Protein AF-L1NG90-F1 (afdb_monomer_lite)

Foldse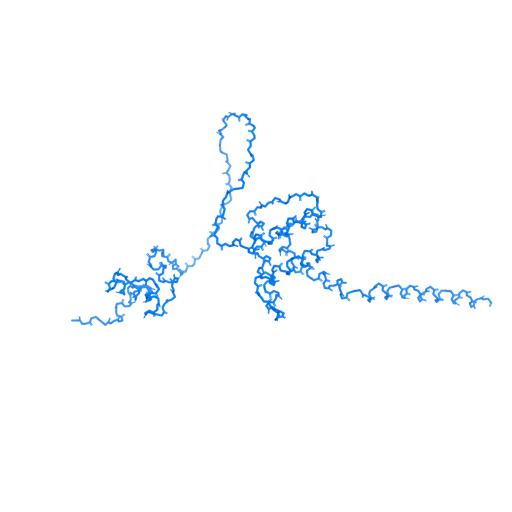ek 3Di:
DDDDPVNVVPPDPDPLLVLLVVVCVVPVPDDLVRSCVVSVNDSVVSVCSVVPDDDDDDDDDDDDDDDDDDDDDDDDDDDDDDDDDPDDDDDDDDPPDLLVLLQVLLQVLLCVLPVDGDDDDPLLSVLSVLLLVVLLVVCVVVVHDSDSVVSSVCSNVLSVLDDDPVCSVVPTSNSCSVCVVVSVVVSVCVVVPPPDPVPVVVVVVVVVVVVVVVVVVVVD

Structure (mmCIF, N/CA/C/O backbone):
data_AF-L1NG90-F1
#
_entry.id   AF-L1NG90-F1
#
loop_
_atom_site.group_PDB
_atom_site.id
_atom_site.type_symbol
_atom_site.label_atom_id
_atom_site.label_alt_id
_atom_site.label_comp_id
_atom_site.label_asym_id
_atom_site.label_entity_id
_atom_site.label_seq_id
_atom_site.pdbx_PDB_ins_code
_atom_site.Cartn_x
_atom_site.Cartn_y
_atom_site.Cartn_z
_atom_site.occupancy
_atom_site.B_iso_or_equiv
_atom_site.auth_seq_id
_atom_site.auth_comp_id
_atom_site.auth_asym_id
_atom_site.auth_atom_id
_atom_site.pdbx_PDB_model_num
ATOM 1 N N . MET A 1 1 ? 58.767 29.341 -21.834 1.00 38.53 1 MET A N 1
ATOM 2 C CA . MET A 1 1 ? 58.349 28.456 -20.728 1.00 38.53 1 MET A CA 1
ATOM 3 C C . MET A 1 1 ? 57.038 27.803 -21.128 1.00 38.53 1 MET A C 1
ATOM 5 O O . MET A 1 1 ? 56.055 28.509 -21.298 1.00 38.53 1 MET A O 1
ATOM 9 N N . LYS A 1 2 ? 57.053 26.499 -21.421 1.00 46.19 2 LYS A N 1
ATOM 10 C CA . LYS A 1 2 ? 55.836 25.736 -21.723 1.00 46.19 2 LYS A CA 1
ATOM 11 C C . LYS A 1 2 ? 55.308 25.227 -20.384 1.00 46.19 2 LYS A C 1
ATOM 13 O O . LYS A 1 2 ? 55.933 24.338 -19.821 1.00 46.19 2 LYS A O 1
ATOM 18 N N . LEU A 1 3 ? 54.235 25.832 -19.873 1.00 42.69 3 LEU A N 1
ATOM 19 C CA . LEU A 1 3 ? 53.508 25.275 -18.731 1.00 42.69 3 LEU A CA 1
ATOM 20 C C . LEU A 1 3 ? 52.932 23.930 -19.168 1.00 42.69 3 LEU A C 1
ATOM 22 O O . LEU A 1 3 ? 52.226 23.851 -20.180 1.00 42.69 3 LEU A O 1
ATOM 26 N N . SER A 1 4 ? 53.287 22.874 -18.445 1.00 55.56 4 SER A N 1
ATOM 27 C CA . SER A 1 4 ? 52.802 21.534 -18.753 1.00 55.56 4 SER A CA 1
ATOM 28 C C . SER A 1 4 ? 51.319 21.441 -18.404 1.00 55.56 4 SER A C 1
ATOM 30 O O . SER A 1 4 ? 50.837 22.093 -17.480 1.00 55.56 4 SER A O 1
ATOM 32 N N . LYS A 1 5 ? 50.580 20.608 -19.141 1.00 56.38 5 LYS A N 1
ATOM 33 C CA . LYS A 1 5 ? 49.123 20.401 -18.999 1.00 56.38 5 LYS A CA 1
ATOM 34 C C . LYS A 1 5 ? 48.694 20.050 -17.562 1.00 56.38 5 LYS A C 1
ATOM 36 O O . LYS A 1 5 ? 47.546 20.257 -17.188 1.00 56.38 5 LYS A O 1
ATOM 41 N N . GLU A 1 6 ? 49.642 19.551 -16.779 1.00 54.34 6 GLU A N 1
ATOM 42 C CA . GLU A 1 6 ? 49.509 19.136 -15.386 1.00 54.34 6 GLU A CA 1
ATOM 43 C C . GLU A 1 6 ? 49.611 20.313 -14.399 1.00 54.34 6 GLU A C 1
ATOM 45 O O . GLU A 1 6 ? 48.990 20.284 -13.343 1.00 54.34 6 GLU A O 1
ATOM 50 N N . GLU A 1 7 ? 50.290 21.408 -14.755 1.00 51.41 7 GLU A N 1
ATOM 51 C CA . GLU A 1 7 ? 50.369 22.609 -13.906 1.00 51.41 7 GLU A CA 1
ATOM 52 C C . GLU A 1 7 ? 49.079 23.443 -13.987 1.00 51.41 7 GLU A C 1
ATOM 54 O O . GLU A 1 7 ? 48.695 24.094 -13.019 1.00 51.41 7 GLU A O 1
ATOM 59 N N . ALA A 1 8 ? 48.335 23.341 -15.095 1.00 50.88 8 ALA A N 1
ATOM 60 C CA . ALA A 1 8 ? 46.974 23.873 -15.200 1.00 50.88 8 ALA A CA 1
ATOM 61 C C . ALA A 1 8 ? 45.923 23.007 -14.469 1.00 50.88 8 ALA A C 1
ATOM 63 O O . ALA A 1 8 ? 44.830 23.494 -14.187 1.00 50.88 8 ALA A O 1
ATOM 64 N N . MET A 1 9 ? 46.238 21.747 -14.128 1.00 52.97 9 MET A N 1
ATOM 65 C CA . MET A 1 9 ? 45.346 20.877 -13.340 1.00 52.97 9 MET A CA 1
ATOM 66 C C . MET A 1 9 ? 45.289 21.258 -11.854 1.00 52.97 9 MET A C 1
ATOM 68 O O . MET A 1 9 ? 44.392 20.800 -11.151 1.00 52.97 9 MET A O 1
ATOM 72 N N . LEU A 1 10 ? 46.215 22.086 -11.362 1.00 50.94 10 LEU A N 1
ATOM 73 C CA . LEU A 1 10 ? 46.358 22.373 -9.932 1.00 50.94 10 LEU A CA 1
ATOM 74 C C . LEU A 1 10 ? 45.540 23.570 -9.420 1.00 50.94 10 LEU A C 1
ATOM 76 O O . LEU A 1 10 ? 45.532 23.802 -8.214 1.00 50.94 10 LEU A O 1
ATOM 80 N N . LEU A 1 11 ? 44.830 24.306 -10.288 1.00 53.91 11 LEU A N 1
ATOM 81 C CA . LEU A 1 11 ? 44.089 25.515 -9.884 1.00 53.91 11 LEU A CA 1
ATOM 82 C C . LEU A 1 11 ? 42.564 25.452 -10.079 1.00 53.91 11 LEU A C 1
ATOM 84 O O . LEU A 1 11 ? 41.863 26.372 -9.666 1.00 53.91 11 LEU A O 1
ATOM 88 N N . GLU A 1 12 ? 42.016 24.370 -10.639 1.00 54.34 12 GLU A N 1
ATOM 89 C CA . GLU A 1 12 ? 40.563 24.175 -10.706 1.00 54.34 12 GLU A CA 1
ATOM 90 C C . GLU A 1 12 ? 40.188 22.804 -10.132 1.00 54.34 12 GLU A C 1
ATOM 92 O O . GLU A 1 12 ? 40.519 21.762 -10.687 1.00 54.34 12 GLU A O 1
ATOM 97 N N . SER A 1 13 ? 39.513 22.816 -8.979 1.00 62.31 13 SER A N 1
ATOM 98 C CA . SER A 1 13 ? 39.301 21.672 -8.078 1.00 62.31 13 SER A CA 1
ATOM 99 C C . SER A 1 13 ? 38.521 20.469 -8.646 1.00 62.31 13 SER A C 1
ATOM 101 O O . SER A 1 13 ? 38.268 19.519 -7.909 1.00 62.31 13 SER A O 1
ATOM 103 N N . ASP A 1 14 ? 38.118 20.481 -9.922 1.00 73.06 14 ASP A N 1
ATOM 104 C CA . ASP A 1 14 ? 37.464 19.350 -10.594 1.00 73.06 14 ASP A CA 1
ATOM 105 C C . ASP A 1 14 ? 37.923 19.255 -12.071 1.00 73.06 14 ASP A C 1
ATOM 107 O O . ASP A 1 14 ? 37.519 20.087 -12.895 1.00 73.06 14 ASP A O 1
ATOM 111 N N . PRO A 1 15 ? 38.722 18.233 -12.453 1.00 76.25 15 PRO A N 1
ATOM 112 C CA . PRO A 1 15 ? 39.223 18.077 -13.821 1.00 76.25 15 PRO A CA 1
ATOM 113 C C . PRO A 1 15 ? 38.095 17.898 -14.851 1.00 76.25 15 PRO A C 1
ATOM 115 O O . PRO A 1 15 ? 38.257 18.261 -16.016 1.00 76.25 15 PRO A O 1
ATOM 118 N N . GLN A 1 16 ? 36.924 17.392 -14.447 1.00 80.44 16 GLN A N 1
ATOM 119 C CA . GLN A 1 16 ? 35.769 17.267 -15.341 1.00 80.44 16 GLN A CA 1
ATOM 120 C C . GLN A 1 16 ? 35.115 18.626 -15.608 1.00 80.44 16 GLN A C 1
ATOM 122 O O . GLN A 1 16 ? 34.675 18.889 -16.728 1.00 80.44 16 GLN A O 1
ATOM 127 N N . ALA A 1 17 ? 35.072 19.506 -14.604 1.00 78.88 17 ALA A N 1
ATOM 128 C CA . ALA A 1 17 ? 34.529 20.853 -14.749 1.00 78.88 17 ALA A CA 1
ATOM 129 C C . ALA A 1 17 ? 35.382 21.705 -15.701 1.00 78.88 17 ALA A C 1
ATOM 131 O O . ALA A 1 17 ? 34.828 22.430 -16.530 1.00 78.88 17 ALA A O 1
ATOM 132 N N . PHE A 1 18 ? 36.707 21.551 -15.641 1.00 82.56 18 PHE A N 1
ATOM 133 C CA . PHE A 1 18 ? 37.634 22.191 -16.573 1.00 82.56 18 PHE A CA 1
ATOM 134 C C . PHE A 1 18 ? 37.385 21.743 -18.020 1.00 82.56 18 PHE A C 1
ATOM 136 O O . PHE A 1 18 ? 37.226 22.578 -18.910 1.00 82.56 18 PHE A O 1
ATOM 143 N N . LEU A 1 19 ? 37.268 20.430 -18.261 1.00 84.50 19 LEU A N 1
ATOM 144 C CA . LEU A 1 19 ? 36.992 19.891 -19.599 1.00 84.50 19 LEU A CA 1
ATOM 145 C C . LEU A 1 19 ? 35.656 20.394 -20.161 1.00 84.50 19 LEU A C 1
ATOM 147 O O . LEU A 1 19 ? 35.579 20.753 -21.335 1.00 84.50 19 LEU A O 1
ATOM 151 N N . ILE A 1 20 ? 34.620 20.479 -19.319 1.00 84.00 20 ILE A N 1
ATOM 152 C CA . ILE A 1 20 ? 33.320 21.041 -19.705 1.00 84.00 20 ILE A CA 1
ATOM 153 C C . ILE A 1 20 ? 33.467 22.519 -20.103 1.00 84.00 20 ILE A C 1
ATOM 155 O O . ILE A 1 20 ? 33.001 22.908 -21.174 1.00 84.00 20 ILE A O 1
ATOM 159 N N . LYS A 1 21 ? 34.139 23.339 -19.282 1.00 82.38 21 LYS A N 1
ATOM 160 C CA . LYS A 1 21 ? 34.351 24.773 -19.554 1.00 82.38 21 LYS A CA 1
ATOM 161 C C . LYS A 1 21 ? 35.183 25.015 -20.816 1.00 82.38 21 LYS A C 1
ATOM 163 O O . LYS A 1 21 ? 34.808 25.850 -21.639 1.00 82.38 21 LYS A O 1
ATOM 168 N N . ALA A 1 22 ? 36.268 24.264 -21.002 1.00 83.19 22 ALA A N 1
ATOM 169 C CA . ALA A 1 22 ? 37.121 24.357 -22.184 1.00 83.19 22 ALA A CA 1
ATOM 170 C C . ALA A 1 22 ? 36.354 24.002 -23.469 1.00 83.19 22 ALA A C 1
ATOM 172 O O . ALA A 1 22 ? 36.469 24.700 -24.476 1.00 83.19 22 ALA A O 1
ATOM 173 N N . TYR A 1 23 ? 35.518 22.961 -23.423 1.00 83.88 23 TYR A N 1
ATOM 174 C CA . TYR A 1 23 ? 34.720 22.531 -24.570 1.00 83.88 23 TYR A CA 1
ATOM 175 C C . TYR A 1 23 ? 33.641 23.556 -24.955 1.00 83.88 23 TYR A C 1
ATOM 177 O O . TYR A 1 23 ? 33.443 23.826 -26.137 1.00 83.88 23 TYR A O 1
ATOM 185 N N . ILE A 1 24 ? 32.978 24.180 -23.976 1.00 82.81 24 ILE A N 1
ATOM 186 C CA . ILE A 1 24 ? 31.996 25.251 -24.228 1.00 82.81 24 ILE A CA 1
ATOM 187 C C . ILE A 1 24 ? 32.670 26.491 -24.825 1.00 82.81 24 ILE A C 1
ATOM 189 O O . ILE A 1 24 ? 32.109 27.115 -25.723 1.00 82.81 24 ILE A O 1
ATOM 193 N N . SER A 1 25 ? 33.879 26.824 -24.364 1.00 80.81 25 SER A N 1
ATOM 194 C CA . SER A 1 25 ? 34.670 27.934 -24.909 1.00 80.81 25 SER A CA 1
ATOM 195 C C . SER A 1 25 ? 35.028 27.715 -26.386 1.00 80.81 25 SER A C 1
ATOM 197 O O . SER A 1 25 ? 34.943 28.639 -27.192 1.00 80.81 25 SER A O 1
ATOM 199 N N . ALA A 1 26 ? 35.354 26.475 -26.769 1.00 80.25 26 ALA A N 1
ATOM 200 C CA . ALA A 1 26 ? 35.637 26.109 -28.158 1.00 80.25 26 ALA A CA 1
ATOM 201 C C . ALA A 1 26 ? 34.371 25.989 -29.033 1.00 80.25 26 ALA A C 1
ATOM 203 O O . ALA A 1 26 ? 34.415 26.290 -30.226 1.00 80.25 26 ALA A O 1
ATOM 204 N N . PHE A 1 27 ? 33.240 25.566 -28.456 1.00 80.06 27 PHE A N 1
ATOM 205 C CA . PHE A 1 27 ? 31.985 25.320 -29.173 1.00 80.06 27 PHE A CA 1
ATOM 206 C C . PHE A 1 27 ? 30.787 25.974 -28.462 1.00 80.06 27 PHE A C 1
ATOM 208 O O . PHE A 1 27 ? 29.978 25.283 -27.833 1.00 80.06 27 PHE A O 1
ATOM 215 N N . PRO A 1 28 ? 30.590 27.297 -28.613 1.00 76.19 28 PRO A N 1
ATOM 216 C CA . PRO A 1 28 ? 29.590 28.051 -27.847 1.00 76.19 28 PRO A CA 1
ATOM 217 C C . PRO A 1 28 ? 28.130 27.683 -28.167 1.00 76.19 28 PRO A C 1
ATOM 219 O O . PRO A 1 28 ? 27.222 28.064 -27.436 1.00 76.19 28 PRO A O 1
ATOM 222 N N . LYS A 1 29 ? 27.883 26.937 -29.254 1.00 78.38 29 LYS A N 1
ATOM 223 C CA . LYS A 1 29 ? 26.548 26.462 -29.669 1.00 78.38 29 LYS A CA 1
ATOM 224 C C . LYS A 1 29 ? 26.296 24.979 -29.353 1.00 78.38 29 LYS A C 1
ATOM 226 O O . LYS A 1 29 ? 25.276 24.434 -29.773 1.00 78.38 29 LYS A O 1
ATOM 231 N N . ALA A 1 30 ? 27.214 24.299 -28.664 1.00 79.56 30 ALA A N 1
ATOM 232 C CA . ALA A 1 30 ? 27.072 22.876 -28.371 1.00 79.56 30 ALA A CA 1
ATOM 233 C C . ALA A 1 30 ? 25.955 22.612 -27.345 1.00 79.56 30 ALA A C 1
ATOM 235 O O . ALA A 1 30 ? 25.872 23.257 -26.301 1.00 79.56 30 ALA A O 1
ATOM 236 N N . SER A 1 31 ? 25.097 21.622 -27.619 1.00 82.75 31 SER A N 1
ATOM 237 C CA . SER A 1 31 ? 24.049 21.215 -26.676 1.00 82.75 31 SER A CA 1
ATOM 238 C C . SER A 1 31 ? 24.621 20.377 -25.527 1.00 82.75 31 SER A C 1
ATOM 240 O O . SER A 1 31 ? 25.569 19.616 -25.713 1.00 82.75 31 SER A O 1
ATOM 242 N N . ILE A 1 32 ? 23.985 20.420 -24.351 1.00 81.62 32 ILE A N 1
ATOM 243 C CA . ILE A 1 32 ? 24.385 19.635 -23.163 1.00 81.62 32 ILE A CA 1
ATOM 244 C C . ILE A 1 32 ? 24.518 18.135 -23.480 1.00 81.62 32 ILE A C 1
ATOM 246 O O . ILE A 1 32 ? 25.388 17.452 -22.941 1.00 81.62 32 ILE A O 1
ATOM 250 N N . ARG A 1 33 ? 23.664 17.612 -24.372 1.00 79.50 33 ARG A N 1
ATOM 251 C CA . ARG A 1 33 ? 23.721 16.212 -24.817 1.00 79.50 33 ARG A CA 1
ATOM 252 C C . ARG A 1 33 ? 25.006 15.925 -25.592 1.00 79.50 33 ARG A C 1
ATOM 254 O O . ARG A 1 33 ? 25.644 14.923 -25.305 1.00 79.50 33 ARG A O 1
ATOM 261 N N . HIS A 1 34 ? 25.386 16.827 -26.493 1.00 84.31 34 HIS A N 1
ATOM 262 C CA . HIS A 1 34 ? 26.587 16.695 -27.311 1.00 84.31 34 HIS A CA 1
ATOM 263 C C . HIS A 1 34 ? 27.866 16.822 -26.473 1.00 84.31 34 HIS A C 1
ATOM 265 O O . HIS A 1 34 ? 28.789 16.039 -26.643 1.00 84.31 34 HIS A O 1
ATOM 271 N N . ILE A 1 35 ? 27.881 17.730 -25.491 1.00 83.06 35 ILE A N 1
ATOM 272 C CA . ILE A 1 35 ? 29.000 17.885 -24.543 1.00 83.06 35 ILE A CA 1
ATOM 273 C C . ILE A 1 35 ? 29.172 16.617 -23.688 1.00 83.06 35 ILE A C 1
ATOM 275 O O . ILE A 1 35 ? 30.285 16.148 -23.466 1.00 83.06 35 ILE A O 1
ATOM 279 N N . SER A 1 36 ? 28.059 16.047 -23.214 1.00 83.69 36 SER A N 1
ATOM 280 C CA . SER A 1 36 ? 28.055 14.818 -22.411 1.00 83.69 36 SER A CA 1
ATOM 281 C C . SER A 1 36 ? 28.604 13.617 -23.183 1.00 83.69 36 SER A C 1
ATOM 283 O O . SER A 1 36 ? 29.377 12.841 -22.628 1.00 83.69 36 SER A O 1
ATOM 285 N N . GLU A 1 37 ? 28.226 13.489 -24.454 1.00 84.88 37 GLU A N 1
ATOM 286 C CA . GLU A 1 37 ? 28.663 12.409 -25.339 1.00 84.88 37 GLU A CA 1
ATOM 287 C C . GLU A 1 37 ? 30.128 12.575 -25.763 1.00 84.88 37 GLU A C 1
ATOM 289 O O . GLU A 1 37 ? 30.907 11.634 -25.644 1.00 84.88 37 GLU A O 1
ATOM 294 N N . ALA A 1 38 ? 30.538 13.790 -26.139 1.00 83.00 38 ALA A N 1
ATOM 295 C CA . ALA A 1 38 ? 31.907 14.087 -26.558 1.00 83.00 38 ALA A CA 1
ATOM 296 C C . ALA A 1 38 ? 32.946 13.889 -25.441 1.00 83.00 38 ALA A C 1
ATOM 298 O O . ALA A 1 38 ? 34.082 13.514 -25.717 1.00 83.00 38 ALA A O 1
ATOM 299 N N . LEU A 1 39 ? 32.569 14.142 -24.182 1.00 83.62 39 LEU A N 1
ATOM 300 C CA . LEU A 1 39 ? 33.477 14.044 -23.034 1.00 83.62 39 LEU A CA 1
ATOM 301 C C . LEU A 1 39 ? 33.270 12.773 -22.194 1.00 83.62 39 LEU A C 1
ATOM 303 O O . LEU A 1 39 ? 33.995 12.571 -21.224 1.00 83.62 39 LEU A O 1
ATOM 307 N N . SER A 1 40 ? 32.283 11.928 -22.523 1.00 83.75 40 SER A N 1
ATOM 308 C CA . SER A 1 40 ? 31.853 10.795 -21.679 1.00 83.75 40 SER A CA 1
ATOM 309 C C . SER A 1 40 ? 31.547 11.195 -20.222 1.00 83.75 40 SER A C 1
ATOM 311 O O . SER A 1 40 ? 31.755 10.428 -19.283 1.00 83.75 40 SER A O 1
ATOM 313 N N . ILE A 1 41 ? 31.037 12.414 -20.015 1.00 84.12 41 ILE A N 1
ATOM 314 C CA . ILE A 1 41 ? 30.670 12.951 -18.695 1.00 84.12 41 ILE A CA 1
ATOM 315 C C . ILE A 1 41 ? 29.146 12.899 -18.556 1.00 84.12 41 ILE A C 1
ATOM 317 O O . ILE A 1 41 ? 28.439 13.298 -19.484 1.00 84.12 41 ILE A O 1
ATOM 321 N N . PRO A 1 42 ? 28.581 12.463 -17.413 1.00 83.94 42 PRO A N 1
ATOM 322 C CA . PRO A 1 42 ? 27.135 12.382 -17.251 1.00 83.94 42 PRO A CA 1
ATOM 323 C C . PRO A 1 42 ? 26.465 13.755 -17.394 1.00 83.94 42 PRO A C 1
ATOM 325 O O . PRO A 1 42 ? 26.919 14.756 -16.835 1.00 83.94 42 PRO A O 1
ATOM 328 N N . LYS A 1 43 ? 25.315 13.786 -18.079 1.00 82.31 43 LYS A N 1
ATOM 329 C CA . LYS A 1 43 ? 24.514 15.002 -18.338 1.00 82.31 43 LYS A CA 1
ATOM 330 C C . LYS A 1 43 ? 24.233 15.820 -17.072 1.00 82.31 43 LYS A C 1
ATOM 332 O O . LYS A 1 43 ? 24.187 17.043 -17.130 1.00 82.31 43 LYS A O 1
ATOM 337 N N . THR A 1 44 ? 24.095 15.159 -15.923 1.00 78.31 44 THR A N 1
ATOM 338 C CA . THR A 1 44 ? 23.885 15.792 -14.611 1.00 78.31 44 THR A CA 1
ATOM 339 C C . THR A 1 44 ? 25.098 16.584 -14.121 1.00 78.31 44 THR A C 1
ATOM 341 O O . THR A 1 44 ? 24.933 17.615 -13.478 1.00 78.31 44 THR A O 1
ATOM 344 N N . LYS A 1 45 ? 26.327 16.137 -14.412 1.00 78.25 45 LYS A N 1
ATOM 345 C CA . LYS A 1 45 ? 27.563 16.882 -14.120 1.00 78.25 45 LYS A CA 1
ATOM 346 C C . LYS A 1 45 ? 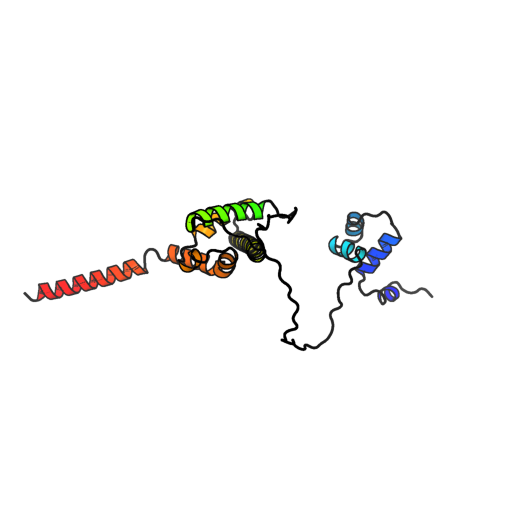27.712 18.083 -15.054 1.00 78.25 45 LYS A C 1
ATOM 348 O O . LYS A 1 45 ? 27.952 19.174 -14.557 1.00 78.25 45 LYS A O 1
ATOM 353 N N . VAL A 1 46 ? 27.453 17.912 -16.354 1.00 80.94 46 VAL A N 1
ATOM 354 C CA . VAL A 1 46 ? 27.482 19.016 -17.335 1.00 80.94 46 VAL A CA 1
ATOM 355 C C . VAL A 1 46 ? 26.462 20.101 -16.976 1.00 80.94 46 VAL A C 1
ATOM 357 O O . VAL A 1 46 ? 26.813 21.274 -16.894 1.00 80.94 46 VAL A O 1
ATOM 360 N N . HIS A 1 47 ? 25.220 19.711 -16.671 1.00 81.50 47 HIS A N 1
ATOM 361 C CA . HIS A 1 47 ? 24.170 20.643 -16.254 1.00 81.50 47 HIS A CA 1
ATOM 362 C C . HIS A 1 47 ? 24.532 21.385 -14.959 1.00 81.50 47 HIS A C 1
ATOM 364 O O . HIS A 1 47 ? 24.296 22.581 -14.858 1.00 81.50 47 HIS A O 1
ATOM 370 N N . ARG A 1 48 ? 25.140 20.693 -13.989 1.00 77.25 48 ARG A N 1
ATOM 371 C CA . ARG A 1 48 ? 25.586 21.265 -12.708 1.00 77.25 48 ARG A CA 1
ATOM 372 C C . ARG A 1 48 ? 26.743 22.255 -12.861 1.00 77.25 48 ARG A C 1
ATOM 374 O O . ARG A 1 48 ? 26.732 23.289 -12.204 1.00 77.25 48 ARG A O 1
ATOM 381 N N . CYS A 1 49 ? 27.708 21.969 -13.736 1.00 76.88 49 CYS A N 1
ATOM 382 C CA . CYS A 1 49 ? 28.795 22.900 -14.056 1.00 76.88 49 CYS A CA 1
ATOM 383 C C . CYS A 1 49 ? 28.286 24.153 -14.785 1.00 76.88 49 CYS A C 1
ATOM 385 O O . CYS A 1 49 ? 28.825 25.235 -14.579 1.00 76.88 49 CYS A O 1
ATOM 387 N N . LEU A 1 50 ? 27.237 24.015 -15.602 1.00 72.81 50 LEU A N 1
ATOM 388 C CA . LEU A 1 50 ? 26.593 25.122 -16.312 1.00 72.81 50 LEU A CA 1
ATOM 389 C C . LEU A 1 50 ? 25.682 25.971 -15.413 1.00 72.81 50 LEU A C 1
ATOM 391 O O . LEU A 1 50 ? 25.588 27.176 -15.612 1.00 72.81 50 LEU A O 1
ATOM 395 N N . SER A 1 51 ? 25.020 25.367 -14.421 1.00 67.69 51 SER A N 1
ATOM 396 C CA . SER A 1 51 ? 24.063 26.049 -13.538 1.00 67.69 51 SER A CA 1
ATOM 397 C C . SER A 1 51 ? 24.696 26.795 -12.356 1.00 67.69 51 SER A C 1
ATOM 399 O O . SER A 1 51 ? 23.968 27.249 -11.478 1.00 67.69 51 SER A O 1
ATOM 401 N N . GLY A 1 52 ? 26.030 26.893 -12.289 1.00 57.34 52 GLY A N 1
ATOM 402 C CA . GLY A 1 52 ? 26.739 27.747 -11.325 1.00 57.34 52 GLY A CA 1
ATOM 403 C C . GLY A 1 52 ? 26.520 27.421 -9.842 1.00 57.34 52 GLY A C 1
ATOM 404 O O . GLY A 1 52 ? 26.781 28.269 -8.998 1.00 57.34 52 GLY A O 1
ATOM 405 N N . THR A 1 53 ? 26.046 26.222 -9.497 1.00 45.34 53 THR A N 1
ATOM 406 C CA . THR A 1 53 ? 25.857 25.792 -8.102 1.00 45.34 53 THR A CA 1
ATOM 407 C C . THR A 1 53 ? 27.115 25.060 -7.622 1.00 45.34 53 THR A C 1
ATOM 409 O O . THR A 1 53 ? 27.358 23.931 -8.061 1.00 45.34 53 THR A O 1
ATOM 412 N N . PRO A 1 54 ? 27.947 25.665 -6.749 1.00 41.12 54 PRO A N 1
ATOM 413 C CA . PRO A 1 54 ? 29.121 24.988 -6.222 1.00 41.12 54 PRO A CA 1
ATOM 414 C C . PRO A 1 54 ? 28.687 23.855 -5.287 1.00 41.12 54 PRO A C 1
ATOM 416 O O . PRO A 1 54 ? 27.850 24.030 -4.402 1.00 41.12 54 PRO A O 1
ATOM 419 N N . PHE A 1 55 ? 29.260 22.671 -5.496 1.00 33.91 55 PHE A N 1
ATOM 420 C CA . PHE A 1 55 ? 29.180 21.578 -4.537 1.00 33.91 55 PHE A CA 1
ATOM 421 C C . PHE A 1 55 ? 30.090 21.937 -3.361 1.00 33.91 55 PHE A C 1
ATOM 423 O O . PHE A 1 55 ? 31.278 22.183 -3.563 1.00 33.91 55 PHE A O 1
ATOM 430 N N . GLY A 1 56 ? 29.522 22.000 -2.156 1.00 35.31 56 GLY A N 1
ATOM 431 C CA . GLY A 1 56 ? 30.279 22.199 -0.928 1.00 35.31 56 GLY A CA 1
ATOM 432 C C . GLY A 1 56 ? 31.393 21.163 -0.810 1.00 35.31 56 GLY A C 1
ATOM 433 O O . GLY A 1 56 ? 31.150 19.956 -0.830 1.00 35.31 56 GLY A O 1
ATOM 434 N N . THR A 1 57 ? 32.618 21.659 -0.712 1.00 32.44 57 THR A N 1
ATOM 435 C CA . THR A 1 57 ? 33.810 20.897 -0.369 1.00 32.44 57 THR A CA 1
ATOM 436 C C . THR A 1 57 ? 33.607 20.261 1.004 1.00 32.44 57 THR A C 1
ATOM 438 O O . THR A 1 57 ? 33.402 20.957 1.996 1.00 32.44 57 THR A O 1
ATOM 441 N N . ALA A 1 58 ? 33.666 18.935 1.075 1.00 41.00 58 ALA A N 1
ATOM 442 C CA . ALA A 1 58 ? 33.885 18.246 2.335 1.00 41.00 58 ALA A CA 1
ATOM 443 C C . ALA A 1 58 ? 35.371 18.368 2.696 1.00 41.00 58 ALA A C 1
ATOM 445 O O . ALA A 1 58 ? 36.208 17.960 1.895 1.00 41.00 58 ALA A O 1
ATOM 446 N N . ASN A 1 59 ? 35.680 18.932 3.869 1.00 35.84 59 ASN A N 1
ATOM 447 C CA . ASN A 1 59 ? 36.742 18.474 4.776 1.00 35.84 59 ASN A CA 1
ATOM 448 C C . ASN A 1 59 ? 36.725 19.275 6.096 1.00 35.84 59 ASN A C 1
ATOM 450 O O . ASN A 1 59 ? 36.886 20.489 6.083 1.00 35.84 59 ASN A O 1
ATOM 454 N N . GLY A 1 60 ? 36.602 18.562 7.226 1.00 33.03 60 GLY A N 1
ATOM 455 C CA . GLY A 1 60 ? 37.181 18.968 8.517 1.00 33.03 60 GLY A CA 1
ATOM 456 C C . GLY A 1 60 ? 36.282 19.623 9.580 1.00 33.03 60 GLY A C 1
ATOM 457 O O . GLY A 1 60 ? 36.256 20.837 9.699 1.00 33.03 60 GLY A O 1
ATOM 458 N N . THR A 1 61 ? 35.718 18.777 10.452 1.00 36.53 61 THR A N 1
ATOM 459 C CA . THR A 1 61 ? 35.678 18.937 11.929 1.00 36.53 61 THR A CA 1
ATOM 460 C C . THR A 1 61 ? 34.669 19.898 12.606 1.00 36.53 61 THR A C 1
ATOM 462 O O . THR A 1 61 ? 34.613 21.090 12.346 1.00 36.53 61 THR A O 1
ATOM 465 N N . ALA A 1 62 ? 33.997 19.317 13.618 1.00 31.55 62 ALA A N 1
ATOM 466 C CA . ALA A 1 62 ? 33.259 19.890 14.759 1.00 31.55 62 ALA A CA 1
ATOM 467 C C . ALA A 1 62 ? 31.747 20.203 14.617 1.00 31.55 62 ALA A C 1
ATOM 469 O O . ALA A 1 62 ? 31.318 21.169 13.998 1.00 31.55 62 ALA A O 1
ATOM 470 N N . LYS A 1 63 ? 30.939 19.419 15.355 1.00 41.81 63 LYS A N 1
ATOM 471 C CA . LYS A 1 63 ? 29.686 19.880 15.994 1.00 41.81 63 LYS A CA 1
ATOM 472 C C . LYS A 1 63 ? 30.002 21.078 16.911 1.00 41.81 63 LYS A C 1
ATOM 474 O O . LYS A 1 63 ? 31.039 21.044 17.571 1.00 41.81 63 LYS A O 1
ATOM 479 N N . PRO A 1 64 ? 29.100 22.067 17.037 1.00 36.75 64 PRO A N 1
ATOM 480 C CA . PRO A 1 64 ? 28.113 22.054 18.129 1.00 36.75 64 PRO A CA 1
ATOM 481 C C . PRO A 1 64 ? 26.695 22.388 17.619 1.00 36.75 64 PRO A C 1
ATOM 483 O O . PRO A 1 64 ? 26.515 23.133 16.668 1.00 36.75 64 PRO A O 1
ATOM 486 N N . LEU A 1 65 ? 25.674 21.647 18.048 1.00 31.77 65 LEU A N 1
ATOM 487 C CA . LEU A 1 65 ? 24.804 21.931 19.201 1.00 31.77 65 LEU A CA 1
ATOM 488 C C . LEU A 1 65 ? 23.717 22.979 18.886 1.00 31.77 65 LEU A C 1
ATOM 490 O O . LEU A 1 65 ? 23.989 24.092 18.456 1.00 31.77 65 LEU A O 1
ATOM 494 N N . GLN A 1 66 ? 22.466 22.572 19.107 1.00 52.28 66 GLN A N 1
ATOM 495 C CA . GLN A 1 66 ? 21.264 23.403 18.997 1.00 52.28 66 GLN A CA 1
ATOM 496 C C . GLN A 1 66 ? 21.316 24.614 19.944 1.00 52.28 66 GLN A C 1
ATOM 498 O O . GLN A 1 66 ? 22.007 24.554 20.962 1.00 52.28 66 GLN A O 1
ATOM 503 N N . PRO A 1 67 ? 20.431 25.605 19.740 1.00 38.97 67 PRO A N 1
ATOM 504 C CA . PRO A 1 67 ? 19.694 26.092 20.894 1.00 38.97 67 PRO A CA 1
ATOM 505 C C . PRO A 1 67 ? 18.182 26.150 20.683 1.00 38.97 67 PRO A C 1
ATOM 507 O O . PRO A 1 67 ? 17.635 26.461 19.628 1.00 38.97 67 PRO A O 1
ATOM 510 N N . LYS A 1 68 ? 17.537 25.825 21.794 1.00 34.72 68 LYS A N 1
ATOM 511 C CA . LYS A 1 68 ? 16.118 25.777 22.081 1.00 34.72 68 LYS A CA 1
ATOM 512 C C . LYS A 1 68 ? 15.727 27.097 22.754 1.00 34.72 68 LYS A C 1
ATOM 514 O O . LYS A 1 68 ? 16.306 27.428 23.780 1.00 34.72 68 LYS A O 1
ATOM 519 N N . GLY A 1 69 ? 14.686 27.756 22.245 1.00 32.28 69 GLY A N 1
ATOM 520 C CA . GLY A 1 69 ? 13.678 28.434 23.071 1.00 32.28 69 GLY A CA 1
ATOM 521 C C . GLY A 1 69 ? 13.712 29.964 23.251 1.00 32.28 69 GLY A C 1
ATOM 522 O O . GLY A 1 69 ? 14.761 30.552 23.488 1.00 32.28 69 GLY A O 1
ATOM 523 N N . LYS A 1 70 ? 12.468 30.491 23.304 1.00 33.59 70 LYS A N 1
ATOM 524 C CA . LYS A 1 70 ? 11.892 31.703 23.957 1.00 33.59 70 LYS A CA 1
ATOM 525 C C . LYS A 1 70 ? 11.378 32.758 22.962 1.00 33.59 70 LYS A C 1
ATOM 527 O O . LYS A 1 70 ? 12.166 33.345 22.242 1.00 33.59 70 LYS A O 1
ATOM 532 N N . ILE A 1 71 ? 10.070 32.816 22.673 1.00 34.06 71 ILE A N 1
ATOM 533 C CA . ILE A 1 71 ? 8.890 33.326 23.430 1.00 34.06 71 ILE A CA 1
ATOM 534 C C . ILE A 1 71 ? 8.791 34.866 23.455 1.00 34.06 71 ILE A C 1
ATOM 536 O O . ILE A 1 71 ? 9.600 35.522 24.097 1.00 34.06 71 ILE A O 1
ATOM 540 N N . ALA A 1 72 ? 7.682 35.320 22.847 1.00 35.78 72 ALA A N 1
ATOM 541 C CA . ALA A 1 72 ? 6.857 36.522 23.045 1.00 35.78 72 ALA A CA 1
ATOM 542 C C . ALA A 1 72 ? 7.419 37.913 22.707 1.00 35.78 72 ALA A C 1
ATOM 544 O O . ALA A 1 72 ? 8.225 38.457 23.444 1.00 35.78 72 ALA A O 1
ATOM 545 N N . GLU A 1 73 ? 6.779 38.571 21.733 1.00 33.25 73 GLU A N 1
ATOM 546 C CA . GLU A 1 73 ? 5.931 39.716 22.075 1.00 33.25 73 GLU A CA 1
ATOM 547 C C . GLU A 1 73 ? 4.782 39.915 21.076 1.00 33.25 73 GLU A C 1
ATOM 549 O O . GLU A 1 73 ? 4.691 39.270 20.035 1.00 33.25 73 GLU A O 1
ATOM 554 N N . ARG A 1 74 ? 3.826 40.715 21.526 1.00 30.02 74 ARG A N 1
ATOM 555 C CA . ARG A 1 74 ? 2.383 40.651 21.322 1.00 30.02 74 ARG A CA 1
ATOM 556 C C . ARG A 1 74 ? 1.954 41.724 20.323 1.00 30.02 74 ARG A C 1
ATOM 558 O O . ARG A 1 74 ? 2.429 42.849 20.396 1.00 30.02 74 ARG A O 1
ATOM 565 N N . GLY A 1 75 ? 0.991 41.404 19.467 1.00 30.81 75 GLY A N 1
ATOM 566 C CA . GLY A 1 75 ? 0.345 42.387 18.601 1.00 30.81 75 GLY A CA 1
ATOM 567 C C . GLY A 1 75 ? -0.890 41.812 17.922 1.00 30.81 75 GLY A C 1
ATOM 568 O O . GLY A 1 75 ? -0.837 41.433 16.760 1.00 30.81 75 GLY A O 1
ATOM 569 N N . THR A 1 76 ? -1.996 41.712 18.659 1.00 36.44 76 THR A N 1
ATOM 570 C CA . THR A 1 76 ? -3.340 41.603 18.068 1.00 36.44 76 THR A CA 1
ATOM 571 C C . THR A 1 76 ? -3.783 43.009 17.642 1.00 36.44 76 THR A C 1
ATOM 573 O O . THR A 1 76 ? -3.473 43.973 18.345 1.00 36.44 76 THR A O 1
ATOM 576 N N . PRO A 1 77 ? -4.563 43.143 16.559 1.00 43.31 77 PRO A N 1
ATOM 577 C CA . PRO A 1 77 ? -5.987 43.330 16.814 1.00 43.31 77 PRO A CA 1
ATOM 578 C C . PRO A 1 77 ? -6.907 42.465 15.940 1.00 43.31 77 PRO A C 1
ATOM 580 O O . PRO A 1 77 ? -6.531 41.887 14.927 1.00 43.31 77 PRO A O 1
ATOM 583 N N . PHE A 1 78 ? -8.122 42.371 16.466 1.00 27.80 78 PHE A N 1
ATOM 584 C CA . PHE A 1 78 ? -9.350 41.719 16.024 1.00 27.80 78 PHE A CA 1
ATOM 585 C C . PHE A 1 78 ? -9.684 41.761 14.520 1.00 27.80 78 PHE A C 1
ATOM 587 O O . PHE A 1 78 ? -9.514 42.786 13.867 1.00 27.80 78 PHE A O 1
ATOM 594 N N . GLY A 1 79 ? -10.334 40.692 14.043 1.00 30.14 79 GLY A N 1
ATOM 595 C CA . GLY A 1 79 ? -11.065 40.645 12.774 1.00 30.14 79 GLY A CA 1
ATOM 596 C C . GLY A 1 79 ? -11.771 39.301 12.560 1.00 30.14 79 GLY A C 1
ATOM 597 O O . GLY A 1 79 ? -11.166 38.339 12.106 1.00 30.14 79 GLY A O 1
ATOM 598 N N . THR A 1 80 ? -13.043 39.235 12.944 1.00 31.91 80 THR A N 1
ATOM 599 C CA . THR A 1 80 ? -13.986 38.118 12.778 1.00 31.91 80 THR A CA 1
ATOM 600 C C . THR A 1 80 ? -14.310 37.830 11.302 1.00 31.91 80 THR A C 1
ATOM 602 O O . THR A 1 80 ? -14.418 38.771 10.524 1.00 31.91 80 THR A O 1
ATOM 605 N N . ALA A 1 81 ? -14.600 36.555 10.994 1.00 29.55 81 ALA A N 1
ATOM 606 C CA . ALA A 1 81 ? -15.597 36.041 10.029 1.00 29.55 81 ALA A CA 1
ATOM 607 C C . ALA A 1 81 ? -15.073 35.082 8.934 1.00 29.55 81 ALA A C 1
ATOM 609 O O . ALA A 1 81 ? -14.400 35.473 7.993 1.00 29.55 81 ALA A O 1
ATOM 610 N N . ASN A 1 82 ? -15.522 33.829 9.076 1.00 32.09 82 ASN A N 1
ATOM 611 C CA . ASN A 1 82 ? -16.043 32.911 8.057 1.00 32.09 82 ASN A CA 1
ATOM 612 C C . ASN A 1 82 ? -15.224 32.553 6.804 1.00 32.09 82 ASN A C 1
ATOM 614 O O . ASN A 1 82 ? -15.054 33.341 5.885 1.00 32.09 82 ASN A O 1
ATOM 618 N N . GLY A 1 83 ? -14.972 31.241 6.710 1.00 40.28 83 GLY A N 1
ATOM 619 C CA . GLY A 1 83 ? -15.137 30.465 5.483 1.00 40.28 83 GLY A CA 1
ATOM 620 C C . GLY A 1 83 ? -13.989 30.553 4.495 1.00 40.28 83 GLY A C 1
ATOM 621 O O . GLY A 1 83 ? -13.993 31.396 3.610 1.00 40.28 83 GLY A O 1
ATOM 622 N N . THR A 1 84 ? -13.051 29.608 4.546 1.00 27.39 84 THR A N 1
ATOM 623 C CA . THR A 1 84 ? -12.251 29.283 3.359 1.00 27.39 84 THR A CA 1
ATOM 624 C C . THR A 1 84 ? -11.836 27.819 3.405 1.00 27.39 84 THR A C 1
ATOM 626 O O . THR A 1 84 ? -10.946 27.410 4.146 1.00 27.39 84 THR A O 1
ATOM 629 N N . VAL A 1 85 ? -12.537 27.029 2.596 1.00 45.19 85 VAL A N 1
ATOM 630 C CA . VAL A 1 85 ? -12.093 25.733 2.081 1.00 45.19 85 VAL A CA 1
ATOM 631 C C . VAL A 1 85 ? -10.679 25.908 1.508 1.00 45.19 85 VAL A C 1
ATOM 633 O O . VAL A 1 85 ? -10.511 26.778 0.651 1.00 45.19 85 VAL A O 1
ATOM 636 N N . PRO A 1 86 ? -9.657 25.118 1.884 1.00 36.50 86 PRO A N 1
ATOM 637 C CA . PRO A 1 86 ? -8.430 25.088 1.109 1.00 36.50 86 PRO A CA 1
ATOM 638 C C . PRO A 1 86 ? -8.681 24.198 -0.107 1.00 36.50 86 PRO A C 1
ATOM 640 O O . PRO A 1 86 ? -8.541 22.975 -0.070 1.00 36.50 86 PRO A O 1
ATOM 643 N N . THR A 1 87 ? -9.116 24.859 -1.177 1.00 27.58 87 THR A N 1
ATOM 644 C CA . THR A 1 87 ? -9.100 24.366 -2.549 1.00 27.58 87 THR A CA 1
ATOM 645 C C . THR A 1 87 ? -7.753 23.727 -2.856 1.00 27.58 87 THR A C 1
ATOM 647 O O . THR A 1 87 ? -6.689 24.325 -2.710 1.00 27.58 87 THR A O 1
ATOM 650 N N . ALA A 1 88 ? -7.842 22.483 -3.306 1.00 48.38 88 ALA A N 1
ATOM 651 C CA . ALA A 1 88 ? -6.764 21.717 -3.880 1.00 48.38 88 ALA A CA 1
ATOM 652 C C . ALA A 1 88 ? -6.303 22.330 -5.208 1.00 48.38 88 ALA A C 1
ATOM 654 O O . ALA A 1 88 ? -6.939 22.070 -6.218 1.00 48.38 88 ALA A O 1
ATOM 655 N N . GLN A 1 89 ? -5.195 23.071 -5.214 1.00 39.88 89 GLN A N 1
ATOM 656 C CA . GLN A 1 89 ? -4.306 23.345 -6.360 1.00 39.88 89 GLN A CA 1
ATOM 657 C C . GLN A 1 89 ? -2.923 23.610 -5.719 1.00 39.88 89 GLN A C 1
ATOM 659 O O . GLN A 1 89 ? -2.857 24.281 -4.701 1.00 39.88 89 GLN A O 1
ATOM 664 N N . GLU A 1 90 ? -1.772 23.059 -6.097 1.00 40.06 90 GLU A N 1
ATOM 665 C CA . GLU A 1 90 ? -1.220 22.802 -7.418 1.00 40.06 90 GLU A CA 1
ATOM 666 C C . GLU A 1 90 ? 0.089 22.010 -7.193 1.00 40.06 90 GLU A C 1
ATOM 668 O O . GLU A 1 90 ? 1.024 22.498 -6.561 1.00 40.06 90 GLU A O 1
ATOM 673 N N . GLN A 1 91 ? 0.167 20.755 -7.640 1.00 40.78 91 GLN A N 1
ATOM 674 C CA . GLN A 1 91 ? 1.445 20.046 -7.799 1.00 40.78 91 GLN A CA 1
ATOM 675 C C . GLN A 1 91 ? 1.466 19.471 -9.211 1.00 40.78 91 GLN A C 1
ATOM 677 O O . GLN A 1 91 ? 1.117 18.316 -9.462 1.00 40.78 91 GLN A O 1
ATOM 682 N N . GLU A 1 92 ? 1.800 20.337 -10.165 1.00 43.47 92 GLU A N 1
ATOM 683 C CA . GLU A 1 92 ? 1.866 19.983 -11.573 1.00 43.47 92 GLU A CA 1
ATOM 684 C C . GLU A 1 92 ? 3.083 19.084 -11.879 1.00 43.47 92 GLU A C 1
ATOM 686 O O . GLU A 1 92 ? 4.245 19.472 -11.790 1.00 43.47 92 GLU A O 1
ATOM 691 N N . LYS A 1 93 ? 2.748 17.887 -12.379 1.00 44.81 93 LYS A N 1
ATOM 692 C CA . LYS A 1 93 ? 3.175 17.426 -13.712 1.00 44.81 93 LYS A CA 1
ATOM 693 C C . LYS A 1 93 ? 4.608 16.890 -13.864 1.00 44.81 93 LYS A C 1
ATOM 695 O O . LYS A 1 93 ? 5.386 17.374 -14.683 1.00 44.81 93 LYS A O 1
ATOM 700 N N . LYS A 1 94 ? 4.897 15.753 -13.212 1.00 41.28 94 LYS A N 1
ATOM 701 C CA . LYS A 1 94 ? 5.724 14.685 -13.837 1.00 41.28 94 LYS A CA 1
ATOM 702 C C . LYS A 1 94 ? 5.645 13.290 -13.206 1.00 41.28 94 LYS A C 1
ATOM 704 O O . LYS A 1 94 ? 6.073 12.333 -13.837 1.00 41.28 94 LYS A O 1
ATOM 709 N N . GLU A 1 95 ? 5.042 13.142 -12.029 1.00 47.12 95 GLU A N 1
ATOM 710 C CA . GLU A 1 95 ? 4.924 11.848 -11.323 1.00 47.12 95 GLU A CA 1
ATOM 711 C C . GLU A 1 95 ? 3.519 11.200 -11.441 1.00 47.12 95 GLU A C 1
ATOM 713 O O . GLU A 1 95 ? 3.234 10.185 -10.813 1.00 47.12 95 GLU A O 1
ATOM 718 N N . ALA A 1 96 ? 2.626 11.784 -12.250 1.00 53.31 96 ALA A N 1
ATOM 719 C CA . ALA A 1 96 ? 1.172 11.815 -12.027 1.00 53.31 96 ALA A CA 1
ATOM 720 C C . ALA A 1 96 ? 0.310 10.655 -12.581 1.00 53.31 96 ALA A C 1
ATOM 722 O O . ALA A 1 96 ? -0.909 10.800 -12.644 1.00 53.31 96 ALA A O 1
ATOM 723 N N . ARG A 1 97 ? 0.869 9.510 -12.989 1.00 62.31 97 ARG A N 1
ATOM 724 C CA . ARG A 1 97 ? 0.036 8.328 -13.329 1.00 62.31 97 ARG A CA 1
ATOM 725 C C . ARG A 1 97 ? -0.007 7.271 -12.224 1.00 62.31 97 ARG A C 1
ATOM 727 O O . ARG A 1 97 ? -1.107 6.939 -11.792 1.00 62.31 97 ARG A O 1
ATOM 734 N N . PRO A 1 98 ? 1.130 6.745 -11.739 1.00 72.81 98 PRO A N 1
ATOM 735 C CA . PRO A 1 98 ? 1.090 5.668 -10.753 1.00 72.81 98 PRO A CA 1
ATOM 736 C C . PRO A 1 98 ? 0.642 6.133 -9.366 1.00 72.81 98 PRO A C 1
ATOM 738 O O . PRO A 1 98 ? -0.187 5.486 -8.736 1.00 72.81 98 PRO A O 1
ATOM 741 N N . THR A 1 99 ? 1.130 7.280 -8.900 1.00 80.94 99 THR A N 1
ATOM 742 C CA . THR A 1 99 ? 0.766 7.814 -7.579 1.00 80.94 99 THR A CA 1
ATOM 743 C C . THR A 1 99 ? -0.711 8.195 -7.502 1.00 80.94 99 THR A C 1
ATOM 745 O O . THR A 1 99 ? -1.351 7.918 -6.494 1.00 80.94 99 THR A O 1
ATOM 748 N N . THR A 1 100 ? -1.275 8.752 -8.578 1.00 85.19 100 THR A N 1
ATOM 749 C CA . THR A 1 100 ? -2.707 9.076 -8.686 1.00 85.19 100 THR A CA 1
ATOM 750 C C . THR A 1 100 ? -3.578 7.826 -8.579 1.00 85.19 100 THR A C 1
ATOM 752 O O . THR A 1 100 ? -4.480 7.799 -7.750 1.00 85.19 100 THR A O 1
ATOM 755 N N . LYS A 1 101 ? -3.248 6.756 -9.318 1.00 87.25 101 LYS A N 1
ATOM 756 C CA . LYS A 1 101 ? -3.962 5.472 -9.221 1.00 87.25 101 LYS A CA 1
ATOM 757 C C . LYS A 1 101 ? -3.899 4.888 -7.803 1.00 87.25 101 LYS A C 1
ATOM 759 O O . LYS A 1 101 ? -4.922 4.501 -7.257 1.00 87.25 101 LYS A O 1
ATOM 764 N N . MET A 1 102 ? -2.721 4.871 -7.165 1.00 87.81 102 MET A N 1
ATOM 765 C CA . MET A 1 102 ? -2.608 4.402 -5.770 1.00 87.81 102 MET A CA 1
ATOM 766 C C . MET A 1 102 ? -3.438 5.249 -4.807 1.00 87.81 102 MET A C 1
ATOM 768 O O . MET A 1 102 ? -4.006 4.726 -3.851 1.00 87.81 102 MET A O 1
ATOM 772 N N . ARG A 1 103 ? -3.504 6.559 -5.048 1.00 90.44 103 ARG A N 1
ATOM 773 C CA . ARG A 1 103 ? -4.302 7.487 -4.251 1.00 90.44 103 ARG A CA 1
ATOM 774 C C . ARG A 1 103 ? -5.791 7.163 -4.351 1.00 90.44 103 ARG A C 1
ATOM 776 O O . ARG A 1 103 ? -6.459 7.107 -3.325 1.00 90.44 103 ARG A O 1
ATOM 783 N N . GLU A 1 104 ? -6.283 6.929 -5.565 1.00 90.25 104 GLU A N 1
ATOM 784 C CA . GLU A 1 104 ? -7.665 6.513 -5.832 1.00 90.25 104 GLU A CA 1
ATOM 785 C C . GLU A 1 104 ? -7.975 5.183 -5.139 1.00 90.25 104 GLU A C 1
ATOM 787 O O . GLU A 1 104 ? -8.898 5.123 -4.332 1.00 90.25 104 GLU A O 1
ATOM 792 N N . THR A 1 105 ? -7.129 4.165 -5.330 1.00 90.62 105 THR A N 1
ATOM 793 C CA . THR A 1 105 ? -7.273 2.861 -4.660 1.00 90.62 105 THR A CA 1
ATOM 794 C C . THR A 1 105 ? -7.296 2.990 -3.135 1.00 90.62 105 THR A C 1
ATOM 796 O O . THR A 1 105 ? -8.079 2.323 -2.462 1.00 90.62 105 THR A O 1
ATOM 799 N N . PHE A 1 106 ? -6.438 3.842 -2.565 1.00 91.75 106 PHE A N 1
ATOM 800 C CA . PHE A 1 106 ? -6.423 4.064 -1.123 1.00 91.75 106 PHE A CA 1
ATOM 801 C C . PHE A 1 106 ? -7.698 4.760 -0.645 1.00 91.75 106 PHE A C 1
ATOM 803 O O . PHE A 1 106 ? -8.257 4.351 0.366 1.00 91.75 106 PHE A O 1
ATOM 810 N N . ASN A 1 107 ? -8.167 5.787 -1.357 1.00 91.00 107 ASN A N 1
ATOM 811 C CA . ASN A 1 107 ? -9.400 6.489 -1.010 1.00 91.00 107 ASN A CA 1
ATOM 812 C C . ASN A 1 107 ? -10.613 5.553 -1.048 1.00 91.00 107 ASN A C 1
ATOM 814 O O . ASN A 1 107 ? -11.424 5.597 -0.131 1.00 91.00 107 ASN A O 1
ATOM 818 N N . GLU A 1 108 ? -10.720 4.695 -2.066 1.00 91.31 108 GLU A N 1
ATOM 819 C CA . GLU A 1 108 ? -11.784 3.689 -2.158 1.00 91.31 108 GLU A CA 1
ATOM 820 C C . GLU A 1 108 ? -11.750 2.725 -0.968 1.00 91.31 108 GLU A C 1
ATOM 822 O O . GLU A 1 108 ? -12.771 2.511 -0.318 1.00 91.31 108 GLU A O 1
ATOM 827 N N . PHE A 1 109 ? -10.571 2.188 -0.637 1.00 89.62 109 PHE A N 1
ATOM 828 C CA . PHE A 1 109 ? -10.404 1.298 0.512 1.00 89.62 109 PHE A CA 1
ATOM 829 C C . PHE A 1 109 ? -10.708 2.004 1.839 1.00 89.62 109 PHE A C 1
ATOM 831 O O . PHE A 1 109 ? -11.397 1.454 2.692 1.0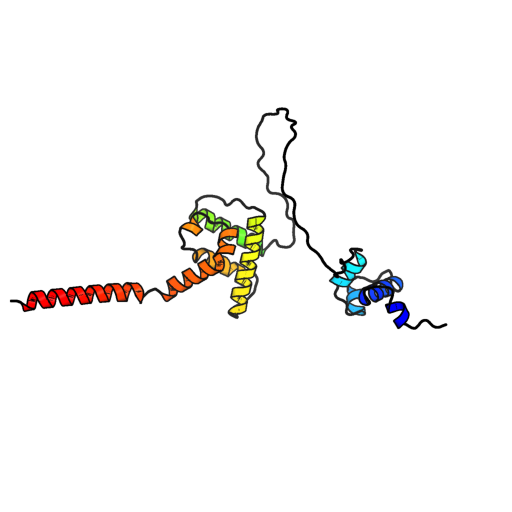0 89.62 109 PHE A O 1
ATOM 838 N N . TYR A 1 110 ? -10.227 3.236 2.011 1.00 90.25 110 TYR A N 1
ATOM 839 C CA . TYR A 1 110 ? -10.483 4.031 3.206 1.00 90.25 110 TYR A CA 1
ATOM 840 C C . TYR A 1 110 ? -11.982 4.293 3.368 1.00 90.25 110 TYR A C 1
ATOM 842 O O . TYR A 1 110 ? -12.530 3.991 4.420 1.00 90.25 110 TYR A O 1
ATOM 850 N N . MET A 1 111 ? -12.663 4.729 2.306 1.00 89.94 111 MET A N 1
ATOM 851 C CA . MET A 1 111 ? -14.108 4.963 2.306 1.00 89.94 111 MET A CA 1
ATOM 852 C C . MET A 1 111 ? -14.906 3.686 2.604 1.00 89.94 111 MET A C 1
ATOM 854 O O . MET A 1 111 ? -15.916 3.753 3.294 1.00 89.94 111 MET A O 1
ATOM 858 N N . GLN A 1 112 ? -14.456 2.515 2.146 1.00 88.62 112 GLN A N 1
ATOM 859 C CA . GLN A 1 112 ? -15.085 1.236 2.503 1.00 88.62 112 GLN A CA 1
ATOM 860 C C . GLN A 1 112 ? -14.936 0.887 3.991 1.00 88.62 112 GLN A C 1
ATOM 862 O O . GLN A 1 112 ? -15.833 0.270 4.560 1.00 88.62 112 GLN A O 1
ATOM 867 N N . VAL A 1 113 ? -13.812 1.251 4.617 1.00 86.56 113 VAL A N 1
ATOM 868 C CA . VAL A 1 113 ? -13.514 0.919 6.020 1.00 86.56 113 VAL A CA 1
ATOM 869 C C . VAL A 1 113 ? -14.121 1.932 6.991 1.00 86.56 113 VAL A C 1
ATOM 871 O O . VAL A 1 113 ? -14.659 1.537 8.023 1.00 86.56 113 VAL A O 1
ATOM 874 N N . THR A 1 114 ? -14.022 3.227 6.690 1.00 87.25 114 THR A N 1
ATOM 875 C CA . THR A 1 114 ? -14.413 4.316 7.600 1.00 87.25 114 THR A CA 1
ATOM 876 C C . THR A 1 114 ? -15.722 4.996 7.207 1.00 87.25 114 THR A C 1
ATOM 878 O O . THR A 1 114 ? -16.347 5.623 8.055 1.00 87.25 114 THR A O 1
ATOM 881 N N . GLY A 1 115 ? -16.152 4.881 5.947 1.00 86.75 115 GLY A N 1
ATOM 882 C CA . GLY A 1 115 ? -17.302 5.615 5.410 1.00 86.75 115 GLY A CA 1
ATOM 883 C C . GLY A 1 115 ? -17.009 7.075 5.046 1.00 86.75 115 GLY A C 1
ATOM 884 O O . GLY A 1 115 ? -17.916 7.781 4.613 1.00 86.75 115 GLY A O 1
ATOM 885 N N . GLU A 1 116 ? -15.764 7.537 5.193 1.00 86.56 116 GLU A N 1
ATOM 886 C CA . GLU A 1 116 ? -15.373 8.936 4.984 1.00 86.56 116 GLU A CA 1
ATOM 887 C C . GLU A 1 116 ? -14.314 9.085 3.883 1.00 86.56 116 GLU A C 1
ATOM 889 O O . GLU A 1 116 ? -13.637 8.134 3.496 1.00 86.56 116 GLU A O 1
ATOM 894 N N . SER A 1 117 ? -14.137 10.305 3.370 1.00 84.25 117 SER A N 1
ATOM 895 C CA . SER A 1 117 ? -13.046 10.620 2.444 1.00 84.25 117 SER A CA 1
ATOM 896 C C . SER A 1 117 ? -11.758 10.937 3.203 1.00 84.25 117 SER A C 1
ATOM 898 O O . SER A 1 117 ? -11.759 11.778 4.102 1.00 84.25 117 SER A O 1
ATOM 900 N N . PHE A 1 118 ? -10.637 10.342 2.799 1.00 88.94 118 PHE A N 1
ATOM 901 C CA . PHE A 1 118 ? -9.352 10.592 3.449 1.00 88.94 118 PHE A CA 1
ATOM 902 C C . PHE A 1 118 ? -8.779 11.983 3.129 1.00 88.94 118 PHE A C 1
ATOM 904 O O . PHE A 1 118 ? -8.683 12.385 1.963 1.00 88.94 118 PHE A O 1
ATOM 911 N N . TYR A 1 119 ? -8.310 12.693 4.160 1.00 88.50 119 TYR A N 1
ATOM 912 C CA . TYR A 1 119 ? -7.618 13.970 3.998 1.00 88.50 119 TYR A CA 1
ATOM 913 C C . TYR A 1 119 ? -6.121 13.774 3.728 1.00 88.50 119 TYR A C 1
ATOM 915 O O . TYR A 1 119 ? -5.371 13.252 4.553 1.00 88.50 119 TYR A O 1
ATOM 923 N N . TRP A 1 120 ? -5.664 14.249 2.571 1.00 89.25 120 TRP A N 1
ATOM 924 C CA . TRP A 1 120 ? -4.276 14.101 2.145 1.00 89.25 120 TRP A CA 1
ATOM 925 C C . TRP A 1 120 ? -3.399 15.237 2.666 1.00 89.25 120 TRP A C 1
ATOM 927 O O . TRP A 1 120 ? -3.693 16.412 2.465 1.00 89.25 120 TRP A O 1
ATOM 937 N N . SER A 1 121 ? -2.260 14.879 3.256 1.00 88.62 121 SER A N 1
ATOM 938 C CA . SER A 1 121 ? -1.195 15.823 3.602 1.00 88.62 121 SER A CA 1
ATOM 939 C C . SER A 1 121 ? 0.092 15.499 2.841 1.00 88.62 121 SER A C 1
ATOM 941 O O . SER A 1 121 ? 0.259 14.397 2.314 1.00 88.62 121 SER A O 1
ATOM 943 N N . ALA A 1 122 ? 1.045 16.435 2.816 1.00 87.12 122 ALA A N 1
ATOM 944 C CA . ALA A 1 122 ? 2.354 16.213 2.195 1.00 87.12 122 ALA A CA 1
ATOM 945 C C . ALA A 1 122 ? 3.092 14.995 2.788 1.00 87.12 122 ALA A C 1
ATOM 947 O O . ALA A 1 122 ? 3.761 14.256 2.067 1.00 87.12 122 ALA A O 1
ATOM 948 N N . LYS A 1 123 ? 2.914 14.745 4.093 1.00 89.19 123 LYS A N 1
ATOM 949 C CA . LYS A 1 123 ? 3.460 13.570 4.781 1.00 89.19 123 LYS A CA 1
ATOM 950 C C . LYS A 1 123 ? 2.868 12.270 4.232 1.00 89.19 123 LYS A C 1
ATOM 952 O O . LYS A 1 123 ? 3.603 11.316 4.002 1.00 89.19 123 LYS A O 1
ATOM 957 N N . GLU A 1 124 ? 1.560 12.252 3.990 1.00 89.81 124 GLU A N 1
ATOM 958 C CA . GLU A 1 124 ? 0.860 11.079 3.455 1.00 89.81 124 GLU A CA 1
ATOM 959 C C . GLU A 1 124 ? 1.217 10.815 1.992 1.00 89.81 124 GLU A C 1
ATOM 961 O O . GLU A 1 124 ? 1.408 9.668 1.594 1.00 89.81 124 GLU A O 1
ATOM 966 N N . MET A 1 125 ? 1.411 11.874 1.203 1.00 89.94 125 MET A N 1
ATOM 967 C CA . MET A 1 125 ? 1.908 11.751 -0.170 1.00 89.94 125 MET A CA 1
ATOM 968 C C . MET A 1 125 ? 3.319 11.154 -0.213 1.00 89.94 125 MET A C 1
ATOM 970 O O . MET A 1 125 ? 3.595 10.293 -1.049 1.00 89.94 125 MET A O 1
ATOM 974 N N . GLN A 1 126 ? 4.208 11.568 0.697 1.00 89.56 126 GLN A N 1
ATOM 975 C CA . GLN A 1 126 ? 5.543 10.978 0.801 1.00 89.56 126 GLN A CA 1
ATOM 976 C C . GLN A 1 126 ? 5.471 9.508 1.230 1.00 89.56 126 GLN A C 1
ATOM 978 O O . GLN A 1 126 ? 6.114 8.658 0.620 1.00 89.56 126 GLN A O 1
ATOM 983 N N . ALA A 1 127 ? 4.631 9.186 2.212 1.00 91.75 127 ALA A N 1
ATOM 984 C CA . ALA A 1 127 ? 4.446 7.810 2.651 1.00 91.75 127 ALA A CA 1
ATOM 985 C C . ALA A 1 127 ? 3.891 6.900 1.545 1.00 91.75 127 ALA A C 1
ATOM 987 O O . ALA A 1 127 ? 4.289 5.740 1.455 1.00 91.75 127 ALA A O 1
ATOM 988 N N . LEU A 1 128 ? 3.024 7.419 0.672 1.00 91.88 128 LEU A N 1
ATOM 989 C CA . LEU A 1 128 ? 2.528 6.683 -0.491 1.00 91.88 128 LEU A CA 1
ATOM 990 C C . LEU A 1 128 ? 3.663 6.324 -1.464 1.00 91.88 128 LEU A C 1
ATOM 992 O O . LEU A 1 128 ? 3.728 5.190 -1.942 1.00 91.88 128 LEU A O 1
ATOM 996 N N . LYS A 1 129 ? 4.594 7.259 -1.711 1.00 91.12 129 LYS A N 1
ATOM 997 C CA . LYS A 1 129 ? 5.807 6.998 -2.508 1.00 91.12 129 LYS A CA 1
ATOM 998 C C . LYS A 1 129 ? 6.703 5.956 -1.841 1.00 91.12 129 LYS A C 1
ATOM 1000 O O . LYS A 1 129 ? 7.219 5.067 -2.515 1.00 91.12 129 LYS A O 1
ATOM 1005 N N . ASP A 1 130 ? 6.847 6.024 -0.521 1.00 92.50 130 ASP A N 1
ATOM 1006 C CA . ASP A 1 130 ? 7.632 5.045 0.229 1.00 92.50 130 ASP A CA 1
ATOM 1007 C C . ASP A 1 130 ? 7.002 3.644 0.147 1.00 92.50 130 ASP A C 1
ATOM 1009 O O . ASP A 1 130 ? 7.716 2.654 -0.013 1.00 92.50 130 ASP A O 1
ATOM 1013 N N . ILE A 1 131 ? 5.668 3.538 0.196 1.00 92.12 131 ILE A N 1
ATOM 1014 C CA . ILE A 1 131 ? 4.958 2.266 -0.010 1.00 92.12 131 ILE A CA 1
ATOM 1015 C C . ILE A 1 131 ? 5.207 1.732 -1.421 1.00 92.12 131 ILE A C 1
ATOM 1017 O O . ILE A 1 131 ? 5.510 0.548 -1.564 1.00 92.12 131 ILE A O 1
ATOM 1021 N N . TYR A 1 132 ? 5.132 2.583 -2.448 1.00 91.25 132 TYR A N 1
ATOM 1022 C CA . TYR A 1 132 ? 5.440 2.190 -3.826 1.00 91.25 132 TYR A CA 1
ATOM 1023 C C . TYR A 1 132 ? 6.839 1.564 -3.922 1.00 91.25 132 TYR A C 1
ATOM 1025 O O . TYR A 1 132 ? 6.981 0.442 -4.407 1.00 91.25 132 TYR A O 1
ATOM 1033 N N . ALA A 1 133 ? 7.855 2.232 -3.366 1.00 91.31 133 ALA A N 1
ATOM 1034 C CA . ALA A 1 133 ? 9.228 1.729 -3.350 1.00 91.31 133 ALA A CA 1
ATOM 1035 C C . ALA A 1 133 ? 9.367 0.407 -2.568 1.00 91.31 133 ALA A C 1
ATOM 1037 O O . ALA A 1 133 ? 10.121 -0.484 -2.964 1.00 91.31 133 ALA A O 1
ATOM 1038 N N . LYS A 1 134 ? 8.619 0.233 -1.470 1.00 91.94 134 LYS A N 1
ATOM 1039 C CA . LYS A 1 134 ? 8.605 -1.024 -0.697 1.00 91.94 134 LYS A CA 1
ATOM 1040 C C . LYS A 1 134 ? 7.979 -2.181 -1.469 1.00 91.94 134 LYS A C 1
ATOM 1042 O O . LYS A 1 134 ? 8.490 -3.302 -1.403 1.00 91.94 134 LYS A O 1
ATOM 1047 N N . ILE A 1 135 ? 6.898 -1.927 -2.202 1.00 90.25 135 ILE A N 1
ATOM 1048 C CA . ILE A 1 135 ? 6.263 -2.933 -3.059 1.00 90.25 135 ILE A CA 1
ATOM 1049 C C . ILE A 1 135 ? 7.203 -3.294 -4.209 1.00 90.25 135 ILE A C 1
ATOM 1051 O O . ILE A 1 135 ? 7.450 -4.477 -4.432 1.00 90.25 135 ILE A O 1
ATOM 1055 N N . GLU A 1 136 ? 7.797 -2.300 -4.873 1.00 90.31 136 GLU A N 1
ATOM 1056 C CA . GLU A 1 136 ? 8.797 -2.497 -5.928 1.00 90.31 136 GLU A CA 1
ATOM 1057 C C . GLU A 1 136 ? 9.963 -3.369 -5.438 1.00 90.31 136 GLU A C 1
ATOM 1059 O O . GLU A 1 136 ? 10.300 -4.380 -6.060 1.00 90.31 136 GLU A O 1
ATOM 1064 N N . PHE A 1 137 ? 10.526 -3.053 -4.269 1.00 88.94 137 PHE A N 1
ATOM 1065 C CA . PHE A 1 137 ? 11.579 -3.854 -3.646 1.00 88.94 137 PHE A CA 1
ATOM 1066 C C . PHE A 1 137 ? 11.112 -5.286 -3.327 1.00 88.94 137 PHE A C 1
ATOM 1068 O O . PHE A 1 137 ? 11.839 -6.261 -3.553 1.00 88.94 137 PHE A O 1
ATOM 1075 N N . SER A 1 138 ? 9.878 -5.449 -2.839 1.00 86.94 138 SER A N 1
ATOM 1076 C CA . SER A 1 138 ? 9.304 -6.768 -2.560 1.00 86.94 138 SER A CA 1
ATOM 1077 C C . SER A 1 138 ? 9.035 -7.592 -3.824 1.00 86.94 138 SER A C 1
ATOM 1079 O O . SER A 1 138 ? 9.056 -8.821 -3.742 1.00 86.94 138 SER A O 1
ATOM 1081 N N . LEU A 1 139 ? 8.733 -6.965 -4.960 1.00 86.06 139 LEU A N 1
ATOM 1082 C CA . LEU A 1 139 ? 8.533 -7.655 -6.237 1.00 86.06 139 LEU A CA 1
ATOM 1083 C C . LEU A 1 139 ? 9.877 -8.051 -6.847 1.00 86.06 139 LEU A C 1
ATOM 1085 O O . LEU A 1 139 ? 10.064 -9.214 -7.215 1.00 86.06 139 LEU A O 1
ATOM 1089 N N . LYS A 1 140 ? 10.846 -7.128 -6.824 1.00 85.69 140 LYS A N 1
ATOM 1090 C CA . LYS A 1 140 ? 12.219 -7.354 -7.290 1.00 85.69 140 LYS A CA 1
ATOM 1091 C C . LYS A 1 140 ? 12.900 -8.505 -6.548 1.00 85.69 140 LYS A C 1
ATOM 1093 O O . LYS A 1 140 ? 13.507 -9.363 -7.178 1.00 85.69 140 LYS A O 1
ATOM 1098 N N . SER A 1 141 ? 12.750 -8.564 -5.224 1.00 82.31 141 SER A N 1
ATOM 1099 C CA . SER A 1 141 ? 13.298 -9.655 -4.397 1.00 82.31 141 SER A CA 1
ATOM 1100 C C . SER A 1 141 ? 12.643 -11.018 -4.645 1.00 82.31 141 SER A C 1
ATOM 1102 O O . SER A 1 141 ? 13.250 -12.044 -4.359 1.00 82.31 141 SER A O 1
ATOM 1104 N N . LYS A 1 142 ? 11.422 -11.057 -5.190 1.00 77.38 142 LYS A N 1
ATOM 1105 C CA . LYS A 1 142 ? 10.692 -12.296 -5.504 1.00 77.38 142 LYS A CA 1
ATOM 1106 C C . LYS A 1 142 ? 10.798 -12.714 -6.973 1.00 77.38 142 LYS A C 1
ATOM 1108 O O . LYS A 1 142 ? 10.087 -13.635 -7.368 1.00 77.38 142 LYS A O 1
ATOM 1113 N N . HIS A 1 143 ? 11.621 -12.031 -7.775 1.00 69.12 143 HIS A N 1
ATOM 1114 C CA . HIS A 1 143 ? 11.715 -12.217 -9.230 1.00 69.12 143 HIS A CA 1
ATOM 1115 C C . HIS A 1 143 ? 10.349 -12.185 -9.947 1.00 69.12 143 HIS A C 1
ATOM 1117 O O . HIS A 1 143 ? 10.166 -12.831 -10.976 1.00 69.12 143 HIS A O 1
ATOM 1123 N N . ARG A 1 144 ? 9.369 -11.448 -9.403 1.00 63.19 144 ARG A N 1
ATOM 1124 C CA . ARG A 1 144 ? 8.103 -11.170 -10.099 1.00 63.19 144 ARG A CA 1
ATOM 1125 C C . ARG A 1 144 ? 8.252 -9.888 -10.914 1.00 63.19 144 ARG A C 1
ATOM 1127 O O . ARG A 1 144 ? 9.124 -9.075 -10.606 1.00 63.19 144 ARG A O 1
ATOM 1134 N N . GLY A 1 145 ? 7.418 -9.728 -11.945 1.00 66.06 145 GLY A N 1
ATOM 1135 C CA . GLY A 1 145 ? 7.363 -8.512 -12.761 1.00 66.06 145 GLY A CA 1
ATOM 1136 C C . GLY A 1 145 ? 7.421 -7.255 -11.889 1.00 66.06 145 GLY A C 1
ATOM 1137 O O . GLY A 1 145 ? 6.752 -7.172 -10.860 1.00 66.06 145 GLY A O 1
ATOM 1138 N N . TYR A 1 146 ? 8.310 -6.333 -12.252 1.00 70.56 146 TYR A N 1
ATOM 1139 C CA . TYR A 1 146 ? 8.564 -5.076 -11.539 1.00 70.56 146 TYR A CA 1
ATOM 1140 C C . TYR A 1 146 ? 8.034 -3.873 -12.332 1.00 70.56 146 TYR A C 1
ATOM 1142 O O . TYR A 1 146 ? 8.485 -2.744 -12.140 1.00 70.56 146 TYR A O 1
ATOM 1150 N N . GLY A 1 147 ? 7.104 -4.108 -13.263 1.00 80.06 147 GLY A N 1
ATOM 1151 C CA . GLY A 1 147 ? 6.470 -3.041 -14.015 1.00 80.06 147 GLY A CA 1
ATOM 1152 C C . GLY A 1 147 ? 5.631 -2.153 -13.101 1.00 80.06 147 GLY A C 1
ATOM 1153 O O . GLY A 1 147 ? 5.114 -2.586 -12.071 1.00 80.06 147 GLY A O 1
ATOM 1154 N N . THR A 1 148 ? 5.447 -0.896 -13.498 1.00 81.38 148 THR A N 1
ATOM 1155 C CA . THR A 1 148 ? 4.577 0.043 -12.777 1.00 81.38 148 THR A CA 1
ATOM 1156 C C . THR A 1 148 ? 3.165 -0.519 -12.587 1.00 81.38 148 THR A C 1
ATOM 1158 O O . THR A 1 148 ? 2.591 -0.365 -11.516 1.00 81.38 148 THR A O 1
ATOM 1161 N N . GLU A 1 149 ? 2.623 -1.224 -13.581 1.00 84.56 149 GLU A N 1
ATOM 1162 C CA . GLU A 1 149 ? 1.300 -1.854 -13.482 1.00 84.56 149 GLU A CA 1
ATOM 1163 C C . GLU A 1 149 ? 1.285 -3.047 -12.503 1.00 84.56 149 GLU A C 1
ATOM 1165 O O . GLU A 1 149 ? 0.304 -3.215 -11.784 1.00 84.56 149 GLU A O 1
ATOM 1170 N N . ASP A 1 150 ? 2.379 -3.814 -12.381 1.00 84.81 150 ASP A N 1
ATOM 1171 C CA . ASP A 1 150 ? 2.497 -4.894 -11.385 1.00 84.81 150 ASP A CA 1
ATOM 1172 C C . ASP A 1 150 ? 2.484 -4.336 -9.955 1.00 84.81 150 ASP A C 1
ATOM 1174 O O . ASP A 1 150 ? 1.829 -4.878 -9.062 1.00 84.81 150 ASP A O 1
ATOM 1178 N N . ILE A 1 151 ? 3.193 -3.223 -9.736 1.00 86.94 151 ILE A N 1
ATOM 1179 C CA . ILE A 1 151 ? 3.239 -2.532 -8.441 1.00 86.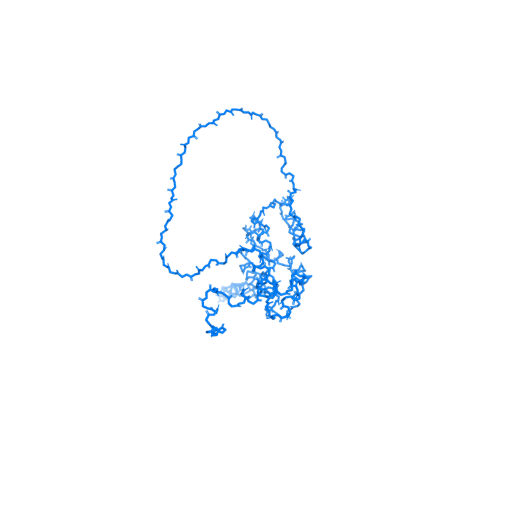94 151 ILE A CA 1
ATOM 1180 C C . ILE A 1 151 ? 1.848 -2.002 -8.078 1.00 86.94 151 ILE A C 1
ATOM 1182 O O . ILE A 1 151 ? 1.393 -2.171 -6.945 1.00 86.94 151 ILE A O 1
ATOM 1186 N N . LEU A 1 152 ? 1.155 -1.403 -9.049 1.00 86.94 152 LEU A N 1
ATOM 1187 C CA . LEU A 1 152 ? -0.207 -0.905 -8.872 1.00 86.94 152 LEU A CA 1
ATOM 1188 C C . LEU A 1 152 ? -1.200 -2.031 -8.582 1.00 86.94 152 LEU A C 1
ATOM 1190 O O . LEU A 1 152 ? -2.031 -1.879 -7.694 1.00 86.94 152 LEU A O 1
ATOM 1194 N N . ALA A 1 153 ? -1.081 -3.175 -9.258 1.00 87.19 153 ALA A N 1
ATOM 1195 C CA . ALA A 1 153 ? -1.914 -4.346 -8.997 1.00 87.19 153 ALA A CA 1
ATOM 1196 C C . ALA A 1 153 ? -1.636 -4.980 -7.620 1.00 87.19 153 ALA A C 1
ATOM 1198 O O . ALA A 1 153 ? -2.534 -5.553 -7.001 1.00 87.19 153 ALA A O 1
ATOM 1199 N N . ALA A 1 154 ? -0.408 -4.865 -7.106 1.00 88.44 154 ALA A N 1
ATOM 1200 C CA . ALA A 1 154 ? -0.033 -5.389 -5.795 1.00 88.44 154 ALA A CA 1
ATOM 1201 C C . ALA A 1 154 ? -0.514 -4.516 -4.621 1.00 88.44 154 ALA A C 1
ATOM 1203 O O . ALA A 1 154 ? -0.705 -5.032 -3.516 1.00 88.44 154 ALA A O 1
ATOM 1204 N N . PHE A 1 155 ? -0.726 -3.213 -4.833 1.00 91.50 155 PHE A N 1
ATOM 1205 C CA . PHE A 1 155 ? -1.131 -2.284 -3.774 1.00 91.50 155 PHE A CA 1
ATOM 1206 C C . PHE A 1 155 ? -2.496 -2.613 -3.130 1.00 91.50 155 PHE A C 1
ATOM 1208 O O . PHE A 1 155 ? -2.532 -2.719 -1.903 1.00 91.50 155 PHE A O 1
ATOM 1215 N N . PRO A 1 156 ? -3.590 -2.884 -3.875 1.00 90.00 156 PRO A N 1
ATOM 1216 C CA . PRO A 1 156 ? -4.841 -3.363 -3.278 1.00 90.00 156 PRO A CA 1
ATOM 1217 C C . PRO A 1 156 ? -4.648 -4.634 -2.439 1.00 90.00 156 PRO A C 1
ATOM 1219 O O . PRO A 1 156 ? -5.200 -4.758 -1.347 1.00 90.00 156 PRO A O 1
ATOM 1222 N N . GLY A 1 157 ? -3.810 -5.563 -2.914 1.00 89.31 157 GLY A N 1
ATOM 1223 C CA . GLY A 1 157 ? -3.492 -6.794 -2.189 1.00 89.31 157 GLY A CA 1
ATOM 1224 C C . GLY A 1 157 ? -2.782 -6.533 -0.857 1.00 89.31 157 GLY A C 1
ATOM 1225 O O . GLY A 1 157 ? -3.056 -7.216 0.128 1.00 89.31 157 GLY A O 1
ATOM 1226 N N . LEU A 1 158 ? -1.913 -5.518 -0.795 1.00 89.94 158 LEU A N 1
ATOM 1227 C CA . LEU A 1 158 ? -1.305 -5.066 0.459 1.00 89.94 158 LEU A CA 1
ATOM 1228 C C . LEU A 1 158 ? -2.363 -4.533 1.433 1.00 89.94 158 LEU A C 1
ATOM 1230 O O . LEU A 1 158 ? -2.322 -4.888 2.609 1.00 89.94 158 LEU A O 1
ATOM 1234 N N . LEU A 1 159 ? -3.303 -3.709 0.960 1.00 89.94 159 LEU A N 1
ATOM 1235 C CA . LEU A 1 159 ? -4.359 -3.143 1.807 1.00 89.94 159 LEU A CA 1
ATOM 1236 C C . LEU A 1 159 ? -5.249 -4.240 2.405 1.00 89.94 159 LEU A C 1
ATOM 1238 O O . LEU A 1 159 ? -5.535 -4.223 3.597 1.00 89.94 159 LEU A O 1
ATOM 1242 N N . GLN A 1 160 ? -5.578 -5.269 1.621 1.00 88.00 160 GLN A N 1
ATOM 1243 C CA . GLN A 1 160 ? -6.327 -6.438 2.099 1.00 88.00 160 GLN A CA 1
ATOM 1244 C C . GLN A 1 160 ? -5.561 -7.292 3.127 1.00 88.00 160 GLN A C 1
ATOM 1246 O O . GLN A 1 160 ? -6.167 -8.057 3.875 1.00 88.00 160 GLN A O 1
ATOM 1251 N N . CYS A 1 161 ? -4.229 -7.184 3.197 1.00 88.12 161 CYS A N 1
ATOM 1252 C CA . CYS A 1 161 ? -3.437 -7.873 4.221 1.00 88.12 161 CYS A CA 1
ATOM 1253 C C . CYS A 1 161 ? -3.547 -7.210 5.605 1.00 88.12 161 CYS A C 1
ATOM 1255 O O . CYS A 1 161 ? -3.128 -7.809 6.604 1.00 88.12 161 CYS A O 1
ATOM 1257 N N . ILE A 1 162 ? -4.075 -5.985 5.682 1.00 90.19 162 ILE A N 1
ATOM 1258 C CA . ILE A 1 162 ? -4.275 -5.267 6.938 1.00 90.19 162 ILE A CA 1
ATOM 1259 C C . ILE A 1 162 ? -5.443 -5.924 7.675 1.00 90.19 162 ILE A C 1
ATOM 1261 O O . ILE A 1 162 ? -6.577 -5.928 7.211 1.00 90.19 162 ILE A O 1
ATOM 1265 N N . SER A 1 163 ? -5.160 -6.512 8.834 1.00 84.50 163 SER A N 1
ATOM 1266 C CA . SER A 1 163 ? -6.187 -7.100 9.711 1.00 84.50 163 SER A CA 1
ATOM 1267 C C . SER A 1 163 ? -6.028 -6.667 11.166 1.00 84.50 163 SER A C 1
ATOM 1269 O O . SER A 1 163 ? -6.737 -7.168 12.029 1.00 84.50 163 SER A O 1
ATOM 1271 N N . ASP A 1 164 ? -5.071 -5.781 11.448 1.00 87.50 164 ASP A N 1
ATOM 1272 C CA . ASP A 1 164 ? -4.854 -5.238 12.784 1.00 87.50 164 ASP A CA 1
ATOM 1273 C C . ASP A 1 164 ? -5.913 -4.153 13.062 1.00 87.50 164 ASP A C 1
ATOM 1275 O O . ASP A 1 164 ? -5.943 -3.153 12.333 1.00 87.50 164 ASP A O 1
ATOM 1279 N N . PRO A 1 165 ? -6.770 -4.322 14.089 1.00 87.12 165 PRO A N 1
ATOM 1280 C CA . PRO A 1 165 ? -7.813 -3.355 14.422 1.00 87.12 165 PRO A CA 1
ATOM 1281 C C . PRO A 1 165 ? -7.270 -1.951 14.696 1.00 87.12 165 PRO A C 1
ATOM 1283 O O . PRO A 1 165 ? -7.903 -0.970 14.318 1.00 87.12 165 PRO A O 1
ATOM 1286 N N . TRP A 1 166 ? -6.086 -1.840 15.304 1.00 89.88 166 TRP A N 1
ATOM 1287 C CA . TRP A 1 166 ? -5.477 -0.547 15.606 1.00 89.88 166 TRP A CA 1
ATOM 1288 C C . TRP A 1 166 ? -5.020 0.168 14.329 1.00 89.88 166 TRP A C 1
ATOM 1290 O O . TRP A 1 166 ? -5.230 1.371 14.176 1.00 89.88 166 TRP A O 1
ATOM 1300 N N . ILE A 1 167 ? -4.456 -0.575 13.368 1.00 89.31 167 ILE A N 1
ATOM 1301 C CA . ILE A 1 167 ? -4.067 -0.017 12.061 1.00 89.31 167 ILE A CA 1
ATOM 1302 C C . ILE A 1 167 ? -5.304 0.406 11.263 1.00 89.31 167 ILE A C 1
ATOM 1304 O O . ILE A 1 167 ? -5.256 1.424 10.580 1.00 89.31 167 ILE A O 1
ATOM 1308 N N . LEU A 1 168 ? -6.408 -0.342 11.353 1.00 88.81 168 LEU A N 1
ATOM 1309 C CA . LEU A 1 168 ? -7.670 0.021 10.701 1.00 88.81 168 LEU A CA 1
ATOM 1310 C C . LEU A 1 168 ? -8.307 1.274 11.325 1.00 88.81 168 LEU A C 1
ATOM 1312 O O . LEU A 1 168 ? -8.844 2.102 10.598 1.00 88.81 168 LEU A O 1
ATOM 1316 N N . GLN A 1 169 ? -8.203 1.455 12.645 1.00 87.88 169 GLN A N 1
ATOM 1317 C CA . GLN A 1 169 ? -8.691 2.658 13.335 1.00 87.88 169 GLN A CA 1
ATOM 1318 C C . GLN A 1 169 ? -7.863 3.908 13.013 1.00 87.88 169 GLN A C 1
ATOM 1320 O O . GLN A 1 169 ? -8.412 4.999 12.876 1.00 87.88 169 GLN A O 1
ATOM 1325 N N . HIS A 1 170 ? -6.546 3.762 12.871 1.00 89.44 170 HIS A N 1
ATOM 1326 C CA . HIS A 1 170 ? -5.629 4.858 12.543 1.00 89.44 170 HIS A CA 1
ATOM 1327 C C . HIS A 1 170 ? -5.117 4.763 11.104 1.00 89.44 170 HIS A C 1
ATOM 1329 O O . HIS A 1 170 ? -3.944 5.032 10.826 1.00 89.44 170 HIS A O 1
ATOM 1335 N N . LEU A 1 171 ? -5.993 4.352 10.185 1.00 88.50 171 LEU A N 1
ATOM 1336 C CA . LEU A 1 171 ? -5.624 4.052 8.811 1.00 88.50 171 LEU A CA 1
ATOM 1337 C C . LEU A 1 171 ? -5.102 5.307 8.101 1.00 88.50 171 LEU A C 1
ATOM 1339 O O . LEU A 1 171 ? -5.840 6.244 7.812 1.00 88.50 171 LEU A O 1
ATOM 1343 N N . SER A 1 172 ? -3.805 5.314 7.806 1.00 91.06 172 SER A N 1
ATOM 1344 C CA . SER A 1 172 ? -3.146 6.363 7.029 1.00 91.06 172 SER A CA 1
ATOM 1345 C C . SER A 1 172 ? -1.996 5.755 6.216 1.00 91.06 172 SER A C 1
ATOM 1347 O O . SER A 1 172 ? -1.356 4.802 6.687 1.00 91.06 172 SER A O 1
ATOM 1349 N N . PRO A 1 173 ? -1.692 6.282 5.015 1.00 91.62 173 PRO A N 1
ATOM 1350 C CA . PRO A 1 173 ? -0.519 5.876 4.243 1.00 91.62 173 PRO A CA 1
ATOM 1351 C C . PRO A 1 173 ? 0.787 5.887 5.059 1.00 91.62 173 PRO A C 1
ATOM 1353 O O . PRO A 1 173 ? 1.608 4.981 4.922 1.00 91.62 173 PRO A O 1
ATOM 1356 N N . ALA A 1 174 ? 0.981 6.841 5.970 1.00 91.06 174 ALA A N 1
ATOM 1357 C CA . ALA A 1 174 ? 2.140 6.916 6.857 1.00 91.06 174 ALA A CA 1
ATOM 1358 C C . ALA A 1 174 ? 2.196 5.755 7.853 1.00 91.06 174 ALA A C 1
ATOM 1360 O O . ALA A 1 174 ? 3.269 5.177 8.062 1.00 91.06 174 ALA A O 1
ATOM 1361 N N . ILE A 1 175 ? 1.055 5.377 8.435 1.00 92.25 175 ILE A N 1
ATOM 1362 C CA . ILE A 1 175 ? 0.974 4.221 9.335 1.00 92.25 175 ILE A CA 1
ATOM 1363 C C . ILE A 1 175 ? 1.227 2.928 8.561 1.00 92.25 175 ILE A C 1
ATOM 1365 O O . ILE A 1 175 ? 2.050 2.122 8.993 1.00 92.25 175 ILE A O 1
ATOM 1369 N N . ILE A 1 176 ? 0.618 2.763 7.383 1.00 91.81 176 ILE A N 1
ATOM 1370 C CA . ILE A 1 176 ? 0.832 1.593 6.516 1.00 91.81 176 ILE A CA 1
ATOM 1371 C C . ILE A 1 176 ? 2.301 1.486 6.105 1.00 91.81 176 ILE A C 1
ATOM 1373 O O . ILE A 1 176 ? 2.883 0.404 6.173 1.00 91.81 176 ILE A O 1
ATOM 1377 N N . SER A 1 177 ? 2.929 2.599 5.720 1.00 92.38 177 SER A N 1
ATOM 1378 C CA . SER A 1 177 ? 4.349 2.622 5.372 1.00 92.38 177 SER A CA 1
ATOM 1379 C C . SER A 1 177 ? 5.213 2.205 6.561 1.00 92.38 177 SER A C 1
ATOM 1381 O O . SER A 1 177 ? 6.039 1.299 6.428 1.00 92.38 177 SER A O 1
ATOM 1383 N N . SER A 1 178 ? 5.007 2.803 7.737 1.00 92.25 178 SER A N 1
ATOM 1384 C CA . SER A 1 178 ? 5.765 2.491 8.957 1.00 92.25 178 SER A CA 1
ATOM 1385 C C . SER A 1 178 ? 5.615 1.021 9.366 1.00 92.25 178 SER A C 1
ATOM 1387 O O . SER A 1 178 ? 6.598 0.328 9.630 1.00 92.25 178 SER A O 1
ATOM 1389 N N . LYS A 1 179 ? 4.382 0.511 9.311 1.00 92.12 179 LYS A N 1
ATOM 1390 C CA . LYS A 1 179 ? 4.000 -0.840 9.734 1.00 92.12 179 LYS A CA 1
ATOM 1391 C C . LYS A 1 179 ? 4.041 -1.879 8.617 1.00 92.12 179 LYS A C 1
ATOM 1393 O O . LYS A 1 179 ? 3.628 -3.013 8.829 1.00 92.12 179 LYS A O 1
ATOM 1398 N N . TYR A 1 180 ? 4.590 -1.548 7.449 1.00 92.62 180 TYR A N 1
ATOM 1399 C CA . TYR A 1 180 ? 4.588 -2.421 6.270 1.00 92.62 180 TYR A CA 1
ATOM 1400 C C . TYR A 1 180 ? 5.089 -3.844 6.571 1.00 92.62 180 TYR A C 1
ATOM 1402 O O . TYR A 1 180 ? 4.424 -4.829 6.255 1.00 92.62 180 TYR A O 1
ATOM 1410 N N . ASN A 1 181 ? 6.245 -3.966 7.233 1.00 90.25 181 ASN A N 1
ATOM 1411 C CA . ASN A 1 181 ? 6.822 -5.273 7.563 1.00 90.25 181 ASN A CA 1
ATOM 1412 C C . ASN A 1 181 ? 5.962 -6.046 8.569 1.00 90.25 181 ASN A C 1
ATOM 1414 O O . ASN A 1 181 ? 5.856 -7.266 8.460 1.00 90.25 181 ASN A O 1
ATOM 1418 N N . GLU A 1 182 ? 5.332 -5.352 9.518 1.00 90.75 182 GLU A N 1
ATOM 1419 C CA . GLU A 1 182 ? 4.421 -5.951 10.496 1.00 90.75 182 GLU A CA 1
ATOM 1420 C C . GLU A 1 182 ? 3.146 -6.457 9.808 1.00 90.75 182 GLU A C 1
ATOM 1422 O O . GLU A 1 182 ? 2.733 -7.589 10.046 1.00 90.75 182 GLU A O 1
ATOM 1427 N N . ILE A 1 183 ? 2.580 -5.691 8.869 1.00 91.31 183 ILE A N 1
ATOM 1428 C CA . ILE A 1 183 ? 1.418 -6.098 8.062 1.00 91.31 183 ILE A CA 1
ATOM 1429 C C . ILE A 1 183 ? 1.746 -7.367 7.267 1.00 91.31 183 ILE A C 1
ATOM 1431 O O . ILE A 1 183 ? 1.037 -8.368 7.379 1.00 91.31 183 ILE A O 1
ATOM 1435 N N . ILE A 1 184 ? 2.857 -7.371 6.524 1.00 89.94 184 ILE A N 1
ATOM 1436 C CA . ILE A 1 184 ? 3.273 -8.531 5.726 1.00 89.94 184 ILE A CA 1
ATOM 1437 C C . ILE A 1 184 ? 3.567 -9.746 6.612 1.00 89.94 184 ILE A C 1
ATOM 1439 O O . ILE A 1 184 ? 3.168 -10.863 6.273 1.00 89.94 184 ILE A O 1
ATOM 1443 N N . SER A 1 185 ? 4.256 -9.550 7.737 1.00 86.75 185 SER A N 1
ATOM 1444 C CA . SER A 1 185 ? 4.600 -10.638 8.658 1.00 86.75 185 SER A CA 1
ATOM 1445 C C . SER A 1 185 ? 3.354 -11.201 9.326 1.00 86.75 185 SER A C 1
ATOM 1447 O O . SER A 1 185 ? 3.170 -12.411 9.319 1.00 86.75 185 SER A O 1
ATOM 1449 N N . SER A 1 186 ? 2.450 -10.347 9.810 1.00 86.81 186 SER A N 1
ATOM 1450 C CA . SER A 1 186 ? 1.190 -10.775 10.417 1.00 86.81 186 SER A CA 1
ATOM 1451 C C . SER A 1 186 ? 0.329 -11.559 9.426 1.00 86.81 186 SER A C 1
ATOM 1453 O O . SER A 1 186 ? -0.213 -12.601 9.783 1.00 86.81 186 SER A O 1
ATOM 1455 N N . TYR A 1 187 ? 0.258 -11.125 8.165 1.00 87.56 187 TYR A N 1
ATOM 1456 C CA . TYR A 1 187 ? -0.448 -11.848 7.112 1.00 87.56 187 TYR A CA 1
ATOM 1457 C C . TYR A 1 187 ? 0.183 -13.213 6.828 1.00 87.56 187 TYR A C 1
ATOM 1459 O O . TYR A 1 187 ? -0.529 -14.212 6.748 1.00 87.56 187 TYR A O 1
ATOM 1467 N N . ARG A 1 188 ? 1.518 -13.293 6.728 1.00 85.44 188 ARG A N 1
ATOM 1468 C CA . ARG A 1 188 ? 2.220 -14.578 6.571 1.00 85.44 188 ARG A CA 1
ATOM 1469 C C . ARG A 1 188 ? 1.971 -15.490 7.758 1.00 85.44 188 ARG A C 1
ATOM 1471 O O . ARG A 1 188 ? 1.623 -16.643 7.545 1.00 85.44 188 ARG A O 1
ATOM 1478 N N . THR A 1 189 ? 2.082 -14.977 8.980 1.00 83.69 189 THR A N 1
ATOM 1479 C CA . THR A 1 189 ? 1.785 -15.735 10.193 1.00 83.69 189 THR A CA 1
ATOM 1480 C C . THR A 1 189 ? 0.348 -16.230 10.168 1.00 83.69 189 THR A C 1
ATOM 1482 O O . THR A 1 189 ? 0.148 -17.416 10.349 1.00 83.69 189 THR A O 1
ATOM 1485 N N . ARG A 1 190 ? -0.653 -15.406 9.832 1.00 83.25 190 ARG A N 1
ATOM 1486 C CA . ARG A 1 190 ? -2.052 -15.863 9.704 1.00 83.25 190 ARG A CA 1
ATOM 1487 C C . ARG A 1 190 ? -2.256 -16.900 8.598 1.00 83.25 190 ARG A C 1
ATOM 1489 O O . ARG A 1 190 ? -3.118 -17.757 8.737 1.00 83.25 190 ARG A O 1
ATOM 1496 N N . ARG A 1 191 ? -1.478 -16.836 7.512 1.00 77.19 191 ARG A N 1
ATOM 1497 C CA . ARG A 1 191 ? -1.530 -17.809 6.407 1.00 77.19 191 ARG A CA 1
ATOM 1498 C C . ARG A 1 191 ? -0.770 -19.105 6.663 1.00 77.19 191 ARG A C 1
ATOM 1500 O O . ARG A 1 191 ? -1.127 -20.110 6.062 1.00 77.19 191 ARG A O 1
ATOM 1507 N N . ILE A 1 192 ? 0.254 -19.082 7.510 1.00 70.06 192 ILE A N 1
ATOM 1508 C CA . ILE A 1 192 ? 1.064 -20.253 7.883 1.00 70.06 192 ILE A CA 1
ATOM 1509 C C . ILE A 1 192 ? 0.524 -20.909 9.164 1.00 70.06 192 ILE A C 1
ATOM 1511 O O . ILE A 1 192 ? 0.566 -22.126 9.295 1.00 70.06 192 ILE A O 1
ATOM 1515 N N . ALA A 1 193 ? -0.055 -20.124 10.074 1.00 60.41 193 ALA A N 1
ATOM 1516 C CA . ALA A 1 193 ? -0.674 -20.584 11.311 1.00 60.41 193 ALA A CA 1
ATOM 1517 C C . ALA A 1 193 ? -2.104 -21.171 11.216 1.00 60.41 193 ALA A C 1
ATOM 1519 O O . ALA A 1 193 ? -2.596 -21.580 12.272 1.00 60.41 193 ALA A O 1
ATOM 1520 N N . PRO A 1 194 ? -2.815 -21.285 10.069 1.00 56.19 194 PRO A N 1
ATOM 1521 C CA . PRO A 1 194 ? -4.104 -21.947 10.066 1.00 56.19 194 PRO A CA 1
ATOM 1522 C C . PRO A 1 194 ? -3.852 -23.456 9.973 1.00 56.19 194 PRO A C 1
ATOM 1524 O O . PRO A 1 194 ? -3.865 -24.017 8.879 1.00 56.19 194 PRO A O 1
ATOM 1527 N N . ARG A 1 195 ? -3.539 -24.068 11.128 1.00 50.91 195 ARG A N 1
ATOM 1528 C CA . ARG A 1 195 ? -3.897 -25.443 11.542 1.00 50.91 195 ARG A CA 1
ATOM 1529 C C . ARG A 1 195 ? -3.242 -25.844 12.866 1.00 50.91 195 ARG A C 1
ATOM 1531 O O . ARG A 1 195 ? -3.923 -26.300 13.764 1.00 50.91 195 ARG A O 1
ATOM 1538 N N . THR A 1 196 ? -1.958 -25.585 13.088 1.00 54.81 196 THR A N 1
ATOM 1539 C CA . THR A 1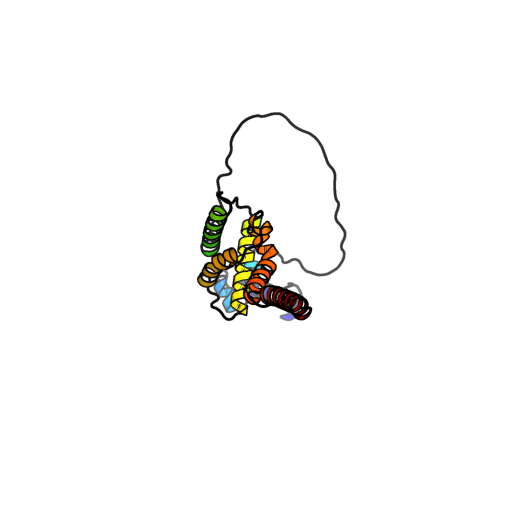 196 ? -1.248 -26.270 14.189 1.00 54.81 196 THR A CA 1
ATOM 1540 C C . THR A 1 196 ? -1.571 -25.779 15.606 1.00 54.81 196 THR A C 1
ATOM 1542 O O . THR A 1 196 ? -1.608 -26.594 16.516 1.00 54.81 196 THR A O 1
ATOM 1545 N N . ALA A 1 197 ? -1.822 -24.487 15.842 1.00 56.72 197 ALA A N 1
ATOM 1546 C CA . ALA A 1 197 ? -1.954 -23.973 17.216 1.00 56.72 197 ALA A CA 1
ATOM 1547 C C . ALA A 1 197 ? -3.359 -24.155 17.821 1.00 56.72 197 ALA A C 1
ATOM 1549 O O . ALA A 1 197 ? -3.497 -24.474 19.002 1.00 56.72 197 ALA A O 1
ATOM 1550 N N . THR A 1 198 ? -4.410 -23.951 17.028 1.00 56.72 198 THR A N 1
ATOM 1551 C CA . THR A 1 198 ? -5.803 -24.112 17.473 1.00 56.72 198 THR A CA 1
ATOM 1552 C C . THR A 1 198 ? -6.248 -25.571 17.444 1.00 56.72 198 THR A C 1
ATOM 1554 O O . THR A 1 198 ? -6.939 -25.996 18.364 1.00 56.72 198 THR A O 1
ATOM 1557 N N . GLU A 1 199 ? -5.808 -26.352 16.456 1.00 60.31 199 GLU A N 1
ATOM 1558 C CA . GLU A 1 199 ? -6.140 -27.777 16.333 1.00 60.31 199 GLU A CA 1
ATOM 1559 C C . GLU A 1 199 ? -5.387 -28.599 17.393 1.00 60.31 199 GLU A C 1
ATOM 1561 O O . GLU A 1 199 ? -6.025 -29.368 18.099 1.00 60.31 199 GLU A O 1
ATOM 1566 N N . ALA A 1 200 ? -4.099 -28.325 17.659 1.00 61.69 200 ALA A N 1
ATOM 1567 C CA . ALA A 1 200 ? -3.367 -29.013 18.733 1.00 61.69 200 ALA A CA 1
ATOM 1568 C C . ALA A 1 200 ? -3.902 -28.683 20.137 1.00 61.69 200 ALA A C 1
ATOM 1570 O O . ALA A 1 200 ? -3.942 -29.552 21.005 1.00 61.69 200 ALA A O 1
ATOM 1571 N N . LYS A 1 201 ? -4.345 -27.440 20.385 1.00 68.12 201 LYS A N 1
ATOM 1572 C CA . LYS A 1 201 ? -4.967 -27.082 21.671 1.00 68.12 201 LYS A CA 1
ATOM 1573 C C . LYS A 1 201 ? -6.335 -27.752 21.836 1.00 68.12 201 LYS A C 1
ATOM 1575 O O . LYS A 1 201 ? -6.647 -28.228 22.925 1.00 68.12 201 LYS A O 1
ATOM 1580 N N . GLN A 1 202 ? -7.133 -27.805 20.769 1.00 71.56 202 GLN A N 1
ATOM 1581 C CA . GLN A 1 202 ? -8.441 -28.460 20.774 1.00 71.56 202 GLN A CA 1
ATOM 1582 C C . GLN A 1 202 ? -8.316 -29.986 20.897 1.00 71.56 202 GLN A C 1
ATOM 1584 O O . GLN A 1 202 ? -9.085 -30.604 21.633 1.00 71.56 202 GLN A O 1
ATOM 1589 N N . GLU A 1 203 ? -7.334 -30.590 20.228 1.00 72.81 203 GLU A N 1
ATOM 1590 C CA . GLU A 1 203 ? -7.023 -32.017 20.312 1.00 72.81 203 GLU A CA 1
ATOM 1591 C C . GLU A 1 203 ? -6.533 -32.388 21.712 1.00 72.81 203 GLU A C 1
ATOM 1593 O O . GLU A 1 203 ? -7.057 -33.325 22.306 1.00 72.81 203 GLU A O 1
ATOM 1598 N N . ASN A 1 204 ? -5.623 -31.603 22.298 1.00 80.69 204 ASN A N 1
ATOM 1599 C CA . ASN A 1 204 ? -5.132 -31.842 23.655 1.00 80.69 204 ASN A CA 1
ATOM 1600 C C . ASN A 1 204 ? -6.261 -31.759 24.701 1.00 80.69 204 ASN A C 1
ATOM 1602 O O . ASN A 1 204 ? -6.371 -32.626 25.565 1.00 80.69 204 ASN A O 1
ATOM 1606 N N . LEU A 1 205 ? -7.161 -30.774 24.583 1.00 83.12 205 LEU A N 1
ATOM 1607 C CA . LEU A 1 205 ? -8.345 -30.666 25.446 1.00 83.12 205 LEU A CA 1
ATOM 1608 C C . LEU A 1 205 ? -9.325 -31.833 25.249 1.00 83.12 205 LEU A C 1
ATOM 1610 O O . LEU A 1 205 ? -9.893 -32.328 26.223 1.00 83.12 205 LEU A O 1
ATOM 1614 N N . SER A 1 206 ? -9.507 -32.290 24.008 1.00 84.44 206 SER A N 1
ATOM 1615 C CA . SER A 1 206 ? -10.396 -33.414 23.688 1.00 84.44 206 SER A CA 1
ATOM 1616 C C . SER A 1 206 ? -9.835 -34.744 24.199 1.00 84.44 206 SER A C 1
ATOM 1618 O O . SER A 1 206 ? -10.578 -35.531 24.784 1.00 84.44 206 SER A O 1
ATOM 1620 N N . GLN A 1 207 ? -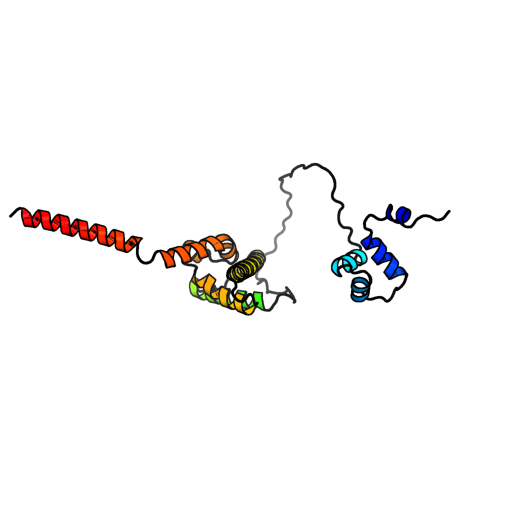8.525 -34.968 24.063 1.00 84.94 207 GLN A N 1
ATOM 1621 C CA . GLN A 1 207 ? -7.826 -36.123 24.632 1.00 84.94 207 GLN A CA 1
ATOM 1622 C C . GLN A 1 207 ? -7.939 -36.134 26.160 1.00 84.94 207 GLN A C 1
ATOM 1624 O O . GLN A 1 207 ? -8.273 -37.159 26.750 1.00 84.94 207 GLN A O 1
ATOM 1629 N N . LEU A 1 208 ? -7.751 -34.986 26.817 1.00 85.38 208 LEU A N 1
ATOM 1630 C CA . LEU A 1 208 ? -7.854 -34.885 28.273 1.00 85.38 208 LEU A CA 1
ATOM 1631 C C . LEU A 1 208 ? -9.288 -35.137 28.774 1.00 85.38 208 LEU A C 1
ATOM 1633 O O . LEU A 1 208 ? -9.479 -35.790 29.802 1.00 85.38 208 LEU A O 1
ATOM 1637 N N . ALA A 1 209 ? -10.298 -34.688 28.023 1.00 87.31 209 ALA A N 1
ATOM 1638 C CA . ALA A 1 209 ? -11.703 -34.988 28.297 1.00 87.31 209 ALA A CA 1
ATOM 1639 C C . ALA A 1 209 ? -12.033 -36.482 28.107 1.00 87.31 209 ALA A C 1
ATOM 1641 O O . ALA A 1 209 ? -12.747 -37.063 28.924 1.00 87.31 209 ALA A O 1
ATOM 1642 N N . GLN A 1 210 ? -11.477 -37.129 27.077 1.00 87.00 210 GLN A N 1
ATOM 1643 C CA . GLN A 1 210 ? -11.623 -38.573 26.863 1.00 87.00 210 GLN A CA 1
ATOM 1644 C C . GLN A 1 210 ? -10.952 -39.390 27.975 1.00 87.00 210 GLN A C 1
ATOM 1646 O O . GLN A 1 210 ? -11.555 -40.336 28.477 1.00 87.00 210 GLN A O 1
ATOM 1651 N N . MET A 1 211 ? -9.751 -39.000 28.412 1.00 85.62 211 MET A N 1
ATOM 1652 C CA . MET A 1 211 ? -9.060 -39.649 29.532 1.00 85.62 211 MET A CA 1
ATOM 1653 C C . MET A 1 211 ? -9.846 -39.514 30.839 1.00 85.62 211 MET A C 1
ATOM 1655 O O . MET A 1 211 ? -9.984 -40.490 31.571 1.00 85.62 211 MET A O 1
ATOM 1659 N N . ARG A 1 212 ? -10.408 -38.330 31.122 1.00 85.50 212 ARG A N 1
ATOM 1660 C CA . ARG A 1 212 ? -11.278 -38.113 32.291 1.00 85.50 212 ARG A CA 1
ATOM 1661 C C . ARG A 1 212 ? -12.495 -39.035 32.273 1.00 85.50 212 ARG A C 1
ATOM 1663 O O . ARG A 1 212 ? -12.762 -39.691 33.273 1.00 85.50 212 ARG A O 1
ATOM 1670 N N . LYS A 1 213 ? -13.166 -39.141 31.125 1.00 87.75 213 LYS A N 1
ATOM 1671 C CA . LYS A 1 213 ? -14.336 -40.008 30.959 1.00 87.75 213 LYS A CA 1
ATOM 1672 C C . LYS A 1 213 ? -13.998 -41.497 31.114 1.00 87.75 213 LYS A C 1
ATOM 1674 O O . LYS A 1 213 ? -14.743 -42.223 31.758 1.00 87.75 213 LYS A O 1
ATOM 1679 N N . ALA A 1 214 ? -12.860 -41.947 30.581 1.00 83.06 214 ALA A N 1
ATOM 1680 C CA . ALA A 1 214 ? -12.411 -43.335 30.720 1.00 83.06 214 ALA A CA 1
ATOM 1681 C C . ALA A 1 214 ? -12.091 -43.719 32.177 1.00 83.06 214 ALA A C 1
ATOM 1683 O O . ALA A 1 214 ? -12.339 -44.852 32.582 1.00 83.06 214 ALA A O 1
ATOM 1684 N N . ILE A 1 215 ? -11.567 -42.779 32.971 1.00 83.69 215 ILE A N 1
ATOM 1685 C CA . ILE A 1 215 ? -11.332 -42.989 34.407 1.00 83.69 215 ILE A CA 1
ATOM 1686 C C . ILE A 1 215 ? -12.664 -43.095 35.162 1.00 83.69 215 ILE A C 1
ATOM 1688 O O . ILE A 1 215 ? -12.794 -43.947 36.032 1.00 83.69 215 ILE A O 1
ATOM 1692 N N . GLU A 1 216 ? -13.659 -42.270 34.826 1.00 81.56 216 GLU A N 1
ATOM 1693 C CA . GLU A 1 216 ? -14.982 -42.311 35.467 1.00 81.56 216 GLU A CA 1
ATOM 1694 C C . GLU A 1 216 ? -15.770 -43.590 35.140 1.00 81.56 216 GLU A C 1
ATOM 1696 O O . GLU A 1 216 ? -16.396 -44.162 36.031 1.00 81.56 216 GLU A O 1
ATOM 1701 N N . ASP A 1 217 ? -15.709 -44.080 33.897 1.00 79.06 217 ASP A N 1
ATOM 1702 C CA . ASP A 1 217 ? -16.397 -45.316 33.493 1.00 79.06 217 ASP A CA 1
ATOM 1703 C C . ASP A 1 217 ? -15.698 -46.598 33.997 1.00 79.06 217 ASP A C 1
ATOM 1705 O O . ASP A 1 217 ? -16.349 -47.631 34.134 1.00 79.06 217 ASP A O 1
ATOM 1709 N N . GLY A 1 218 ? -14.397 -46.547 34.312 1.00 70.50 218 GLY A N 1
ATOM 1710 C CA . GLY A 1 218 ? -13.621 -47.687 34.824 1.00 70.50 218 GLY A CA 1
ATOM 1711 C C . GLY A 1 218 ? -13.721 -47.935 36.337 1.00 70.50 218 GLY A C 1
ATOM 1712 O O . GLY A 1 218 ? -13.115 -48.883 36.829 1.00 70.50 218 GLY A O 1
ATOM 1713 N N . ILE A 1 219 ? -14.449 -47.092 37.079 1.00 62.00 219 ILE A N 1
ATOM 1714 C CA . ILE A 1 219 ? -14.635 -47.191 38.544 1.00 62.00 219 ILE A CA 1
ATOM 1715 C C . ILE A 1 219 ? -15.999 -47.839 38.903 1.00 62.00 219 ILE A C 1
ATOM 1717 O O . ILE A 1 219 ? -16.419 -47.821 40.058 1.00 62.00 219 ILE A O 1
ATOM 1721 N N . LYS A 1 220 ? -16.703 -48.440 37.934 1.00 52.22 220 LYS A N 1
ATOM 1722 C CA . LYS A 1 220 ? -17.944 -49.205 38.167 1.00 52.22 220 LYS A CA 1
ATOM 1723 C C . LYS A 1 220 ? -17.712 -50.700 38.333 1.00 52.22 220 LYS A C 1
ATOM 1725 O O . LYS A 1 220 ? -16.919 -51.262 37.549 1.00 52.22 220 LYS A O 1
#

Sequence (220 aa):
MKLSKEEAMLLESDPQAFLIKAYISAFPKASIRHISEALSIPKTKVHRCLSGTPFGTANGTAKPLQPKGKIAERGTPFGTANGTVPTAQEQEKKEARPTTKMRETFNEFYMQVTGESFYWSAKEMQALKDIYAKIEFSLKSKHRGYGTEDILAAFPGLLQCISDPWILQHLSPAIISSKYNEIISSYRTRRIAPRTATEAKQENLSQLAQMRKAIEDGIK

pLDDT: mean 71.85, std 20.67, range [27.39, 92.62]

Organism: NCBI:txid1127696

Radius of gyration: 31.68 Å; chains: 1; bounding box: 76×92×68 Å

Secondary structure (DSSP, 8-state):
----TTTGGGSSS-HHHHHHHHHHHH-TT--HHHHHHHHT--HHHHHHHHTT-PPPPP----------------------------------SSSTTHHHHHHHHHHHHHHHHHSSPPPP-HHHHHHHHHHHHHHHHHHHTTT----HHHHHHHHHHHHHT---HHHHHT--HHHHHHTHHHHHHHHHHHHH-TTHHHHHHHHHHHHHHHHHHHHHHTT-